Protein AF-A0A8H7CUK3-F1 (afdb_monomer)

Mean predicted aligned error: 10.8 Å

Sequence (276 aa):
MGKAEDYDRDEEYARHSRFWTGSKPFAYWILAIVFAALHHWMNAELDGKAIDAVAIAAVDVPYLHRRIHLSQKEQHWVLGLFAFLWKSCIVRSMACGLMQHAWKSLRTTDLTVRQIDCVISLQHRKPSGFLSFTVFFNCFPTVALSALSIAVPYSAILPAGSLIVDTSVGGVGIYRYNSKWLLGPYAIGLAVTFLTILLGTHALWQHNTSNRSFNFSHIVAATRTVIFDDALRDAKRHHIPHKLMEQCGTLRFGLIDEGKGGFRRGERYKNGIIQR

Nearest PDB structures (foldseek):
  6mrt-assembly1_A  TM=2.946E-01  e=3.565E+00  Escherichia coli K-12
  6mbz-assembly1_A  TM=2.805E-01  e=2.762E+00  Homo sapiens
  6r1j-assembly1_J-2  TM=1.941E-01  e=1.745E+00  Aeromonas hydrophila J-1

Structure (mmCIF, N/CA/C/O backbone):
data_AF-A0A8H7CUK3-F1
#
_entry.id   AF-A0A8H7CUK3-F1
#
loop_
_atom_site.group_PDB
_atom_site.id
_atom_site.type_symbol
_atom_site.label_atom_id
_atom_site.label_alt_id
_atom_site.label_comp_id
_atom_site.label_asym_id
_atom_site.label_entity_id
_atom_site.label_seq_id
_atom_site.pdbx_PDB_ins_code
_atom_site.Cartn_x
_atom_site.Cartn_y
_atom_site.Cartn_z
_atom_site.occupancy
_atom_site.B_iso_or_equiv
_atom_site.auth_seq_id
_atom_site.auth_comp_id
_atom_site.auth_asym_id
_atom_site.auth_atom_id
_atom_site.pdbx_PDB_model_num
ATOM 1 N N . MET A 1 1 ? -42.315 -17.855 13.727 1.00 61.31 1 MET A N 1
ATOM 2 C CA . MET A 1 1 ? -41.650 -18.249 12.467 1.00 61.31 1 MET A CA 1
ATOM 3 C C . MET A 1 1 ? -40.761 -17.142 11.892 1.00 61.31 1 MET A C 1
ATOM 5 O O . MET A 1 1 ? -39.603 -17.437 11.662 1.00 61.31 1 MET A O 1
ATOM 9 N N . GLY A 1 2 ? -41.193 -15.875 11.790 1.00 70.69 2 GLY A N 1
ATOM 10 C CA . GLY A 1 2 ? -40.385 -14.810 11.150 1.00 70.69 2 GLY A CA 1
ATOM 11 C C . GLY A 1 2 ? -39.005 -14.465 11.754 1.00 70.69 2 GLY A C 1
ATOM 12 O O . GLY A 1 2 ? -38.115 -14.068 11.020 1.00 70.69 2 GLY A O 1
ATOM 13 N N . LYS A 1 3 ? -38.764 -14.666 13.062 1.00 68.56 3 LYS A N 1
ATOM 14 C CA . LYS A 1 3 ? -37.455 -14.339 13.680 1.00 68.56 3 LYS A CA 1
ATOM 15 C C . LYS A 1 3 ? -36.303 -15.272 13.281 1.00 68.56 3 LYS A C 1
ATOM 17 O O . LYS A 1 3 ? -35.156 -14.852 13.345 1.00 68.56 3 LYS A O 1
ATOM 22 N N . ALA A 1 4 ? -36.591 -16.528 12.935 1.00 69.25 4 ALA A N 1
ATOM 23 C CA . ALA A 1 4 ? -35.554 -17.475 12.513 1.00 69.25 4 ALA A CA 1
ATOM 24 C C . ALA A 1 4 ? -35.107 -17.191 11.070 1.00 69.25 4 ALA A C 1
ATOM 26 O O . ALA A 1 4 ? -33.925 -17.243 10.764 1.00 69.25 4 ALA A O 1
ATOM 27 N N . GLU A 1 5 ? -36.056 -16.802 10.220 1.00 77.00 5 GLU A N 1
ATOM 28 C CA . GLU A 1 5 ? -35.822 -16.483 8.810 1.00 77.00 5 GLU A CA 1
ATOM 29 C C . GLU A 1 5 ? -35.041 -15.167 8.626 1.00 77.00 5 GLU A C 1
ATOM 31 O O . GLU A 1 5 ? -34.208 -15.055 7.729 1.00 77.00 5 GLU A O 1
ATOM 36 N N . ASP A 1 6 ? -35.246 -14.183 9.511 1.00 75.88 6 ASP A N 1
ATOM 37 C CA . ASP A 1 6 ? -34.420 -12.967 9.543 1.00 75.88 6 ASP A CA 1
ATOM 38 C C . ASP A 1 6 ? -32.973 -13.248 9.972 1.00 75.88 6 ASP A C 1
ATOM 40 O O . ASP A 1 6 ? -32.044 -12.679 9.400 1.00 75.88 6 ASP A O 1
ATOM 44 N N . TYR A 1 7 ? -32.763 -14.166 10.921 1.00 76.19 7 TYR A N 1
ATOM 45 C CA . TYR A 1 7 ? -31.421 -14.509 11.398 1.00 76.19 7 TYR A CA 1
ATOM 46 C C . TYR A 1 7 ? -30.561 -15.173 10.312 1.00 76.19 7 TYR A C 1
ATOM 48 O O . TYR A 1 7 ? -29.404 -14.792 10.121 1.00 76.19 7 TYR A O 1
ATOM 56 N N . ASP A 1 8 ? -31.131 -16.126 9.569 1.00 77.06 8 ASP A N 1
ATOM 57 C CA . ASP A 1 8 ? -30.408 -16.831 8.503 1.00 77.06 8 ASP A CA 1
ATOM 58 C C . ASP A 1 8 ? -30.002 -15.881 7.366 1.00 77.06 8 ASP A C 1
ATOM 60 O O . ASP A 1 8 ? -28.874 -15.953 6.862 1.00 77.06 8 ASP A O 1
ATOM 64 N N . ARG A 1 9 ? -30.874 -14.924 7.012 1.00 77.69 9 ARG A N 1
ATOM 65 C CA . ARG A 1 9 ? -30.550 -13.888 6.019 1.00 77.69 9 ARG A CA 1
ATOM 66 C C . ARG A 1 9 ? -29.379 -13.023 6.473 1.00 77.69 9 ARG A C 1
ATOM 68 O O . ARG A 1 9 ? -28.444 -12.815 5.698 1.00 77.69 9 ARG A O 1
ATOM 75 N N . ASP A 1 10 ? -29.389 -12.552 7.718 1.00 76.69 10 ASP A N 1
ATOM 76 C CA . ASP A 1 10 ? -28.309 -11.717 8.257 1.00 76.69 10 ASP A CA 1
ATOM 77 C C . ASP A 1 10 ? -26.954 -12.445 8.260 1.00 76.69 10 ASP A C 1
ATOM 79 O O . ASP A 1 10 ? -25.913 -11.845 7.947 1.00 76.69 10 ASP A O 1
ATOM 83 N N . GLU A 1 11 ? -26.940 -13.748 8.556 1.00 76.38 11 GLU A N 1
ATOM 84 C CA . GLU A 1 11 ? -25.711 -14.544 8.542 1.00 76.38 11 GLU A CA 1
ATOM 85 C C . GLU A 1 11 ? -25.159 -14.742 7.119 1.00 76.38 11 GLU A C 1
ATOM 87 O O . GLU A 1 11 ? -23.941 -14.636 6.895 1.00 76.38 11 GLU A O 1
ATOM 92 N N . GLU A 1 12 ? -26.037 -14.973 6.142 1.00 76.94 12 GLU A N 1
ATOM 93 C CA . GLU A 1 12 ? -25.668 -15.099 4.731 1.00 76.94 12 GLU A CA 1
ATOM 94 C C . GLU A 1 12 ? -25.116 -13.778 4.176 1.00 76.94 12 GLU A C 1
ATOM 96 O O . GLU A 1 12 ? -24.013 -13.755 3.609 1.00 76.94 12 GLU A O 1
ATOM 101 N N . TYR A 1 13 ? -25.790 -12.652 4.439 1.00 75.75 13 TYR A N 1
ATOM 102 C CA . TYR A 1 13 ? -25.296 -11.317 4.085 1.00 75.75 13 TYR A CA 1
ATOM 103 C C . TYR A 1 13 ? -23.927 -11.032 4.721 1.00 75.75 13 TYR A C 1
ATOM 105 O O . TYR A 1 13 ? -23.008 -10.537 4.050 1.00 75.75 13 TYR A O 1
ATOM 113 N N . ALA A 1 14 ? -23.734 -11.391 5.994 1.00 71.88 14 ALA A N 1
ATOM 114 C CA . ALA A 1 14 ? -22.453 -11.230 6.678 1.00 71.88 14 ALA A CA 1
ATOM 115 C C . ALA A 1 14 ? -21.348 -12.110 6.067 1.00 71.88 14 ALA A C 1
ATOM 117 O O . ALA A 1 14 ? -20.191 -11.679 5.954 1.00 71.88 14 ALA A O 1
ATOM 118 N N . ARG A 1 15 ? -21.670 -13.340 5.651 1.00 75.50 15 ARG A N 1
ATOM 119 C CA . ARG A 1 15 ? -20.740 -14.260 4.976 1.00 75.50 15 ARG A CA 1
ATOM 120 C C . ARG A 1 15 ? -20.333 -13.737 3.599 1.00 75.50 15 ARG A C 1
ATOM 122 O O . ARG A 1 15 ? -19.136 -13.662 3.314 1.00 75.50 15 ARG A O 1
ATOM 129 N N . HIS A 1 16 ? -21.291 -13.285 2.798 1.00 73.06 16 HIS A N 1
ATOM 130 C CA . HIS A 1 16 ? -21.023 -12.738 1.470 1.00 73.06 16 HIS A CA 1
ATOM 131 C C . HIS A 1 16 ? -20.190 -11.448 1.560 1.00 73.06 16 HIS A C 1
ATOM 133 O O . HIS A 1 16 ? -19.165 -11.291 0.892 1.00 73.06 16 HIS A O 1
ATOM 139 N N . SER A 1 17 ? -20.539 -10.563 2.497 1.00 73.56 17 SER A N 1
ATOM 140 C CA . SER A 1 17 ? -19.767 -9.355 2.797 1.00 73.56 17 SER A CA 1
ATOM 141 C C . SER A 1 17 ? -18.322 -9.664 3.226 1.00 73.56 17 SER A C 1
ATOM 143 O O . SER A 1 17 ? -17.393 -8.952 2.833 1.00 73.56 17 SER A O 1
ATOM 145 N N . ARG A 1 18 ? -18.088 -10.719 4.023 1.00 68.19 18 ARG A N 1
ATOM 146 C CA . ARG A 1 18 ? -16.732 -11.173 4.407 1.00 68.19 18 ARG A CA 1
ATOM 147 C C . ARG A 1 18 ? -15.895 -11.578 3.209 1.00 68.19 18 ARG A C 1
ATOM 149 O O . ARG A 1 18 ? -14.777 -11.083 3.072 1.00 68.19 18 ARG A O 1
ATOM 156 N N . PHE A 1 19 ? -16.441 -12.416 2.337 1.00 72.69 19 PHE A N 1
ATOM 157 C CA . PHE A 1 19 ? -15.724 -12.864 1.150 1.00 72.69 19 PHE A CA 1
ATOM 158 C C . PHE A 1 19 ? -15.276 -11.675 0.288 1.00 72.69 19 PHE A C 1
ATOM 160 O O . PHE A 1 19 ? -14.089 -11.517 0.002 1.00 72.69 19 PHE A O 1
ATOM 167 N N . TRP A 1 20 ? -16.201 -10.759 -0.005 1.00 69.00 20 TRP A N 1
ATOM 168 C CA . TRP A 1 20 ? -15.947 -9.585 -0.845 1.00 69.00 20 TRP A CA 1
ATOM 169 C C . TRP A 1 20 ? -14.973 -8.560 -0.265 1.00 69.00 20 TRP A C 1
ATOM 171 O O . TRP A 1 20 ? -14.493 -7.687 -0.982 1.00 69.00 20 TRP A O 1
ATOM 181 N N . THR A 1 21 ? -14.691 -8.596 1.029 1.00 72.06 21 THR A N 1
ATOM 182 C CA . THR A 1 21 ? -13.792 -7.618 1.664 1.00 72.06 21 THR A CA 1
ATOM 183 C C . THR A 1 21 ? -12.446 -8.185 2.039 1.00 72.06 21 THR A C 1
ATOM 185 O O . THR A 1 21 ? -11.477 -7.426 2.045 1.00 72.06 21 THR A O 1
ATOM 188 N N . GLY A 1 22 ? -12.369 -9.496 2.265 1.00 76.81 22 GLY A N 1
ATOM 189 C CA . GLY A 1 22 ? -11.108 -10.219 2.245 1.00 76.81 22 GLY A CA 1
ATOM 190 C C . GLY A 1 22 ? -10.494 -10.223 0.846 1.00 76.81 22 GLY A C 1
ATOM 191 O O . GLY A 1 22 ? -9.290 -10.047 0.726 1.00 76.81 22 GLY A O 1
ATOM 192 N N . SER A 1 23 ? -11.299 -10.330 -0.219 1.00 86.00 23 SER A N 1
ATOM 193 C CA . SER A 1 23 ? -10.792 -10.462 -1.596 1.00 86.00 23 SER A CA 1
ATOM 194 C C . SER A 1 23 ? -10.318 -9.152 -2.244 1.00 86.00 23 SER A C 1
ATOM 196 O O . SER A 1 23 ? -9.376 -9.168 -3.035 1.00 86.00 23 SER A O 1
ATOM 198 N N . LYS A 1 24 ? -10.906 -7.998 -1.892 1.00 89.06 24 LYS A N 1
ATOM 199 C CA . LYS A 1 24 ? -10.511 -6.668 -2.414 1.00 89.06 24 LYS A CA 1
ATOM 200 C C . LYS A 1 24 ? -9.003 -6.384 -2.369 1.00 89.06 24 LYS A C 1
ATOM 202 O O . LYS A 1 24 ? -8.458 -6.007 -3.407 1.00 89.06 24 LYS A O 1
ATOM 207 N N . PRO A 1 25 ? -8.304 -6.527 -1.224 1.00 91.88 25 PRO A N 1
ATOM 208 C CA . PRO A 1 25 ? -6.864 -6.288 -1.185 1.00 91.88 25 PRO A CA 1
ATOM 209 C C . PRO A 1 25 ? -6.086 -7.199 -2.145 1.00 91.88 25 PRO A C 1
ATOM 211 O O . PRO A 1 25 ? -5.157 -6.720 -2.797 1.00 91.88 25 PRO A O 1
ATOM 214 N N . PHE A 1 26 ? -6.491 -8.466 -2.295 1.00 93.81 26 PHE A N 1
ATOM 215 C CA . PHE A 1 26 ? -5.869 -9.385 -3.252 1.00 93.81 26 PHE A CA 1
ATOM 216 C C . PHE A 1 26 ? -6.104 -8.960 -4.699 1.00 93.81 26 PHE A C 1
ATOM 218 O O . PHE A 1 26 ? -5.163 -8.989 -5.483 1.00 93.81 26 PHE A O 1
ATOM 225 N N . ALA A 1 27 ? -7.306 -8.497 -5.051 1.00 93.94 27 ALA A N 1
ATOM 226 C CA . ALA A 1 27 ? -7.590 -8.009 -6.401 1.00 93.94 27 ALA A CA 1
ATOM 227 C C . ALA A 1 27 ? -6.665 -6.842 -6.790 1.00 93.94 27 ALA A C 1
ATOM 229 O O . ALA A 1 27 ? -6.059 -6.862 -7.860 1.00 93.94 27 ALA A O 1
ATOM 230 N N . TYR A 1 28 ? -6.482 -5.862 -5.896 1.00 95.25 28 TYR A N 1
ATOM 231 C CA . TYR A 1 28 ? -5.531 -4.768 -6.127 1.00 95.25 28 TYR A CA 1
ATOM 232 C C . TYR A 1 28 ? -4.081 -5.258 -6.207 1.00 95.25 28 TYR A C 1
ATOM 234 O O . TYR A 1 28 ? -3.306 -4.753 -7.011 1.00 95.25 28 TYR A O 1
ATOM 242 N N . TRP A 1 29 ? -3.701 -6.240 -5.392 1.00 96.12 29 TRP A N 1
ATOM 243 C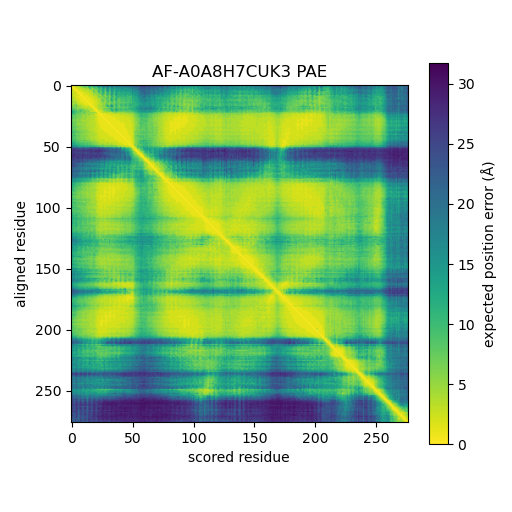 CA . TRP A 1 29 ? -2.350 -6.799 -5.415 1.00 96.12 29 TRP A CA 1
ATOM 244 C C . TRP A 1 29 ? -2.052 -7.563 -6.713 1.00 96.12 29 TRP A C 1
ATOM 246 O O . TRP A 1 29 ? -1.003 -7.350 -7.314 1.00 96.12 29 TRP A O 1
ATOM 256 N N . ILE A 1 30 ? -3.000 -8.367 -7.204 1.00 97.19 30 ILE A N 1
ATOM 257 C CA . ILE A 1 30 ? -2.910 -9.035 -8.512 1.00 97.19 30 ILE A CA 1
ATOM 258 C C . ILE A 1 30 ? -2.802 -7.993 -9.626 1.00 97.19 30 ILE A C 1
ATOM 260 O O . ILE A 1 30 ? -1.934 -8.096 -10.490 1.00 97.19 30 ILE A O 1
ATOM 264 N N . LEU A 1 31 ? -3.633 -6.950 -9.579 1.00 96.69 31 LEU A N 1
ATOM 265 C CA . LEU A 1 31 ? -3.587 -5.871 -10.561 1.00 96.69 31 LEU A CA 1
ATOM 266 C C . LEU A 1 31 ? -2.232 -5.140 -10.551 1.00 96.69 31 LEU A C 1
ATOM 268 O O . LEU A 1 31 ? -1.720 -4.775 -11.607 1.00 96.69 31 LEU A O 1
ATOM 272 N N . ALA A 1 32 ? -1.604 -4.990 -9.380 1.00 95.69 32 ALA A N 1
ATOM 273 C CA . ALA A 1 32 ? -0.242 -4.478 -9.293 1.00 95.69 32 ALA A CA 1
ATOM 274 C C . ALA A 1 32 ? 0.752 -5.398 -10.020 1.00 95.69 32 ALA A C 1
ATOM 276 O O . ALA A 1 32 ? 1.559 -4.903 -10.797 1.00 95.69 32 ALA A O 1
ATOM 277 N N . ILE A 1 33 ? 0.683 -6.722 -9.852 1.00 96.62 33 ILE A N 1
ATOM 278 C CA . ILE A 1 33 ? 1.559 -7.658 -10.585 1.00 96.62 33 ILE A CA 1
ATOM 279 C C . ILE A 1 33 ? 1.402 -7.483 -12.100 1.00 96.62 33 ILE A C 1
ATOM 281 O O . ILE A 1 33 ? 2.405 -7.403 -12.809 1.00 96.62 33 ILE A O 1
ATOM 285 N N . VAL A 1 34 ? 0.165 -7.348 -12.584 1.00 97.00 34 VAL A N 1
ATOM 286 C CA . VAL A 1 34 ? -0.115 -7.105 -14.008 1.00 97.00 34 VAL A CA 1
ATOM 287 C C . VAL A 1 34 ? 0.547 -5.809 -14.482 1.00 97.00 34 VAL A C 1
ATOM 289 O O . VAL A 1 34 ? 1.271 -5.826 -15.474 1.00 97.00 34 VAL A O 1
ATOM 292 N N . PHE A 1 35 ? 0.380 -4.696 -13.763 1.00 94.94 35 PHE A N 1
ATOM 293 C CA . PHE A 1 35 ? 1.016 -3.429 -14.146 1.00 94.94 35 PHE A CA 1
ATOM 294 C C . PHE A 1 35 ? 2.546 -3.462 -14.056 1.00 94.94 35 PHE A C 1
ATOM 296 O O . PHE A 1 35 ? 3.213 -2.854 -14.891 1.00 94.94 35 PHE A O 1
ATOM 303 N N . ALA A 1 36 ? 3.113 -4.195 -13.095 1.00 93.94 36 ALA A N 1
ATOM 304 C CA . ALA A 1 36 ? 4.555 -4.413 -13.014 1.00 93.94 36 ALA A CA 1
ATOM 305 C C . ALA A 1 36 ? 5.083 -5.191 -14.228 1.00 93.94 36 ALA A C 1
ATOM 307 O O . ALA A 1 36 ? 6.100 -4.806 -14.804 1.00 93.94 36 ALA A O 1
ATOM 308 N N . ALA A 1 37 ? 4.381 -6.254 -14.632 1.00 95.31 37 ALA A N 1
ATOM 309 C CA . ALA A 1 37 ? 4.731 -7.059 -15.798 1.00 95.31 37 ALA A CA 1
ATOM 310 C C . ALA A 1 37 ? 4.606 -6.260 -17.103 1.00 95.31 37 ALA A C 1
ATOM 312 O O . ALA A 1 37 ? 5.506 -6.318 -17.935 1.00 95.31 37 ALA A O 1
ATOM 313 N N . LEU A 1 38 ? 3.544 -5.461 -17.253 1.00 94.25 38 LEU A N 1
ATOM 314 C CA . LEU A 1 38 ? 3.367 -4.573 -18.406 1.00 94.25 38 LEU A CA 1
ATOM 315 C C . LEU A 1 38 ? 4.481 -3.524 -18.494 1.00 94.25 38 LEU A C 1
ATOM 317 O O . LEU A 1 38 ? 5.031 -3.312 -19.570 1.00 94.25 38 LEU A O 1
ATOM 321 N N . HIS A 1 39 ? 4.861 -2.914 -17.368 1.00 91.81 39 HIS A N 1
ATOM 322 C CA . HIS A 1 39 ? 5.979 -1.970 -17.338 1.00 91.81 39 HIS A CA 1
ATOM 323 C C . HIS A 1 39 ? 7.308 -2.654 -17.695 1.00 91.81 39 HIS A C 1
ATOM 325 O O . HIS A 1 39 ? 8.083 -2.119 -18.482 1.00 91.81 39 HIS A O 1
ATOM 331 N N . HIS A 1 40 ? 7.557 -3.858 -17.171 1.00 93.69 40 HIS A N 1
ATOM 332 C CA . HIS A 1 40 ? 8.740 -4.649 -17.515 1.00 93.69 40 HIS A CA 1
ATOM 333 C C . HIS A 1 40 ? 8.802 -4.980 -19.010 1.00 93.69 40 HIS A C 1
ATOM 335 O O . HIS A 1 40 ? 9.825 -4.732 -19.644 1.00 93.69 40 HIS A O 1
ATOM 341 N N . TRP A 1 41 ? 7.705 -5.497 -19.566 1.00 94.62 41 TRP A N 1
ATOM 342 C CA . TRP A 1 41 ? 7.597 -5.840 -20.981 1.00 94.62 41 TRP A CA 1
ATOM 343 C C . TRP A 1 41 ? 7.842 -4.623 -21.875 1.00 94.62 41 TRP A C 1
ATOM 345 O O . TRP A 1 41 ? 8.635 -4.698 -22.806 1.00 94.62 41 TRP A O 1
ATOM 355 N N . MET A 1 42 ? 7.245 -3.477 -21.545 1.00 91.25 42 MET A N 1
ATOM 356 C CA . MET A 1 42 ? 7.425 -2.254 -22.323 1.00 91.25 42 MET A CA 1
ATOM 357 C C . MET A 1 42 ? 8.868 -1.731 -22.278 1.00 91.25 42 MET A C 1
ATOM 359 O O . MET A 1 42 ? 9.381 -1.280 -23.299 1.00 91.25 42 MET A O 1
ATOM 363 N N . ASN A 1 43 ? 9.556 -1.828 -21.134 1.00 91.44 43 ASN A N 1
ATOM 364 C CA . ASN A 1 43 ? 10.967 -1.435 -21.052 1.00 91.44 43 ASN A CA 1
ATOM 365 C C . ASN A 1 43 ? 11.867 -2.391 -21.837 1.00 91.44 43 ASN A C 1
ATOM 367 O O . ASN A 1 43 ? 12.809 -1.942 -22.482 1.00 91.44 43 ASN A O 1
ATOM 371 N N . ALA A 1 44 ? 11.565 -3.690 -21.803 1.00 93.38 44 ALA A N 1
ATOM 372 C CA . ALA A 1 44 ? 12.276 -4.691 -22.589 1.00 93.38 44 ALA A CA 1
ATOM 373 C C . ALA A 1 44 ? 12.072 -4.480 -24.097 1.00 93.38 44 ALA A C 1
ATOM 375 O O . ALA A 1 44 ? 13.021 -4.602 -24.860 1.00 93.38 44 ALA A O 1
ATOM 376 N N . GLU A 1 45 ? 10.865 -4.094 -24.520 1.00 92.25 45 GLU A N 1
ATOM 377 C CA . GLU A 1 45 ? 10.586 -3.722 -25.908 1.00 92.25 45 GLU A CA 1
ATOM 378 C C . GLU A 1 45 ? 11.377 -2.495 -26.359 1.00 92.25 45 GLU A C 1
ATOM 380 O O . GLU A 1 45 ? 11.696 -2.385 -27.537 1.00 92.25 45 GLU A O 1
ATOM 385 N N . LEU A 1 46 ? 11.677 -1.549 -25.471 1.00 89.69 46 LEU A N 1
ATOM 386 C CA . LEU A 1 46 ? 12.473 -0.372 -25.819 1.00 89.69 46 LEU A CA 1
ATOM 387 C C . LEU A 1 46 ? 13.978 -0.652 -25.799 1.00 89.69 46 LEU A C 1
ATOM 389 O O . LEU A 1 46 ? 14.722 0.084 -26.438 1.00 89.69 46 LEU A O 1
ATOM 393 N N . ASP A 1 47 ? 14.433 -1.698 -25.110 1.00 92.69 47 ASP A N 1
ATOM 394 C CA . ASP A 1 47 ? 15.856 -1.990 -24.948 1.00 92.69 47 ASP A CA 1
ATOM 395 C C . ASP A 1 47 ? 16.567 -2.188 -26.292 1.00 92.69 47 ASP A C 1
ATOM 397 O O . ASP A 1 47 ? 16.122 -2.933 -27.166 1.00 92.69 47 ASP A O 1
ATOM 401 N N . GLY A 1 48 ? 17.680 -1.481 -26.479 1.00 88.94 48 GLY A N 1
ATOM 402 C CA . GLY A 1 48 ? 18.467 -1.523 -27.708 1.00 88.94 48 GLY A CA 1
ATOM 403 C C . GLY A 1 48 ? 17.844 -0.808 -28.913 1.00 88.94 48 GLY A C 1
ATOM 404 O O . GLY A 1 48 ? 18.529 -0.665 -29.928 1.00 88.94 48 GLY A O 1
ATOM 405 N N . LYS A 1 49 ? 16.598 -0.314 -28.834 1.00 88.12 49 LYS A N 1
ATOM 406 C CA . LYS A 1 49 ? 16.013 0.502 -29.909 1.00 88.12 49 LYS A CA 1
ATOM 407 C C . LYS A 1 49 ? 16.683 1.879 -29.925 1.00 88.12 49 LYS A C 1
ATOM 409 O O . LYS A 1 49 ? 16.886 2.514 -28.888 1.00 88.12 49 LYS A O 1
ATOM 414 N N . ALA A 1 50 ? 17.052 2.333 -31.120 1.00 84.38 50 ALA A N 1
ATOM 415 C CA . ALA A 1 50 ? 17.550 3.687 -31.319 1.00 84.38 50 ALA A CA 1
ATOM 416 C C . ALA A 1 50 ? 16.409 4.691 -31.112 1.00 84.38 50 ALA A C 1
ATOM 418 O O . ALA A 1 50 ? 15.278 4.446 -31.531 1.00 84.38 50 ALA A O 1
ATOM 419 N N . ILE A 1 51 ? 16.714 5.833 -30.502 1.00 81.25 51 ILE A N 1
ATOM 420 C CA . ILE A 1 51 ? 15.810 6.986 -30.495 1.00 81.25 51 ILE A CA 1
ATOM 421 C C . ILE A 1 51 ? 15.777 7.500 -31.933 1.00 81.25 51 ILE A C 1
ATOM 423 O O . ILE A 1 51 ? 16.807 7.985 -32.397 1.00 81.25 51 ILE A O 1
ATOM 427 N N . ASP A 1 52 ? 14.650 7.305 -32.632 1.00 68.75 52 ASP A N 1
ATOM 428 C CA . ASP A 1 52 ? 14.461 7.499 -34.079 1.00 68.75 52 ASP A CA 1
ATOM 429 C C . ASP A 1 52 ? 15.572 8.314 -34.763 1.00 68.75 52 ASP A C 1
ATOM 431 O O . ASP A 1 52 ? 15.618 9.549 -34.730 1.00 68.75 52 ASP A O 1
ATOM 435 N N . ALA A 1 53 ? 16.468 7.583 -35.431 1.00 48.38 53 ALA A N 1
ATOM 436 C CA . ALA A 1 53 ? 17.627 8.112 -36.147 1.00 48.38 53 ALA A CA 1
ATOM 437 C C . ALA A 1 53 ? 17.254 9.115 -37.262 1.00 48.38 53 ALA A C 1
ATOM 439 O O . ALA A 1 53 ? 18.102 9.893 -37.706 1.00 48.38 53 ALA A O 1
ATOM 440 N N . VAL A 1 54 ? 15.980 9.145 -37.679 1.00 48.00 54 VAL A N 1
ATOM 441 C CA . VAL A 1 54 ? 15.445 9.988 -38.763 1.00 48.00 54 VAL A CA 1
ATOM 442 C C . VAL A 1 54 ? 15.563 11.492 -38.459 1.00 48.00 54 VAL A C 1
ATOM 444 O O . VAL A 1 54 ? 15.625 12.293 -39.387 1.00 48.00 54 VAL A O 1
ATOM 447 N N . ALA A 1 55 ? 15.673 11.905 -37.191 1.00 47.06 55 ALA A N 1
ATOM 448 C CA . ALA A 1 55 ? 15.836 13.320 -36.830 1.00 47.06 55 ALA A CA 1
ATOM 449 C C . ALA A 1 55 ? 17.288 13.748 -36.531 1.00 47.06 55 ALA A C 1
ATOM 451 O O . ALA A 1 55 ? 17.548 14.948 -36.432 1.00 47.06 55 ALA A O 1
ATOM 452 N N . ILE A 1 56 ? 18.222 12.802 -36.368 1.00 50.00 56 ILE A N 1
ATOM 453 C CA . ILE A 1 56 ? 19.578 13.077 -35.853 1.00 50.00 56 ILE A CA 1
ATOM 454 C C . ILE A 1 56 ? 20.593 13.265 -36.987 1.00 50.00 56 ILE A C 1
ATOM 456 O O . ILE A 1 56 ? 21.485 14.099 -36.878 1.00 50.00 56 ILE A O 1
ATOM 460 N N . ALA A 1 57 ? 20.429 12.558 -38.108 1.00 50.06 57 ALA A N 1
ATOM 461 C CA . ALA A 1 57 ? 21.367 12.640 -39.231 1.00 50.06 57 ALA A CA 1
ATOM 462 C C . ALA A 1 57 ? 21.246 13.930 -40.075 1.00 50.06 57 ALA A C 1
ATOM 464 O O . ALA A 1 57 ? 22.100 14.177 -40.920 1.00 50.06 57 ALA A O 1
ATOM 465 N N . ALA A 1 58 ? 20.204 14.746 -39.869 1.00 51.19 58 ALA A N 1
ATOM 466 C CA . ALA A 1 58 ? 19.865 15.859 -40.764 1.00 51.19 58 ALA A CA 1
ATOM 467 C C . ALA A 1 58 ? 19.789 17.247 -40.097 1.00 51.19 58 ALA A C 1
ATOM 469 O O . ALA A 1 58 ? 19.481 18.218 -40.786 1.00 51.19 58 ALA A O 1
ATOM 470 N N . VAL A 1 59 ? 20.015 17.377 -38.781 1.00 52.88 59 VAL A N 1
ATOM 471 C CA . VAL A 1 59 ? 19.712 18.626 -38.057 1.00 52.88 59 VAL A CA 1
ATOM 472 C C . VAL A 1 59 ? 20.857 19.067 -37.150 1.00 52.88 59 VAL A C 1
ATOM 474 O O . VAL A 1 59 ? 21.340 18.317 -36.309 1.00 52.88 59 VAL A O 1
ATOM 477 N N . ASP A 1 60 ? 21.234 20.331 -37.327 1.00 56.41 60 ASP A N 1
ATOM 478 C CA . ASP A 1 60 ? 22.258 21.075 -36.600 1.00 56.41 60 ASP A CA 1
ATOM 479 C C . ASP A 1 60 ? 22.191 20.879 -35.067 1.00 56.41 60 ASP A C 1
ATOM 481 O O . ASP A 1 60 ? 21.119 20.888 -34.444 1.00 56.41 60 ASP A O 1
ATOM 485 N N . VAL A 1 61 ? 23.369 20.739 -34.453 1.00 60.75 61 VAL A N 1
ATOM 486 C CA . VAL A 1 61 ? 23.628 20.317 -33.058 1.00 60.75 61 VAL A CA 1
ATOM 487 C C . VAL A 1 61 ? 22.809 21.053 -31.963 1.00 60.75 61 VAL A C 1
ATOM 489 O O . VAL A 1 61 ? 22.461 20.413 -30.965 1.00 60.75 61 VAL A O 1
ATOM 492 N N . PRO A 1 62 ? 22.404 22.339 -32.099 1.00 59.09 62 PRO A N 1
ATOM 493 C CA . PRO A 1 62 ? 21.605 23.034 -31.078 1.00 59.09 62 PRO A CA 1
ATOM 494 C C . PRO A 1 62 ? 20.154 22.537 -30.932 1.00 59.09 62 PRO A C 1
ATOM 496 O O . PRO A 1 62 ? 19.549 22.690 -29.868 1.00 59.09 62 PRO A O 1
ATOM 499 N N . TYR A 1 63 ? 19.570 21.940 -31.976 1.00 55.47 63 TYR A N 1
ATOM 500 C CA . TYR A 1 63 ? 18.156 21.525 -31.979 1.00 55.47 63 TYR A CA 1
ATOM 501 C C . TYR A 1 63 ? 17.954 20.056 -31.599 1.00 55.47 63 TYR A C 1
ATOM 503 O O . TYR A 1 63 ? 16.851 19.662 -31.200 1.00 55.47 63 TYR A O 1
ATOM 511 N N . LEU A 1 64 ? 19.026 19.267 -31.663 1.00 58.72 64 LEU A N 1
ATOM 512 C CA . LEU A 1 64 ? 19.035 17.851 -31.325 1.00 58.72 64 LEU A CA 1
ATOM 513 C C . LEU A 1 64 ? 18.644 17.614 -29.858 1.00 58.72 64 LEU A C 1
ATOM 515 O O . LEU A 1 64 ? 17.780 16.789 -29.566 1.00 58.72 64 LEU A O 1
ATOM 519 N N . HIS A 1 65 ? 19.193 18.415 -28.939 1.00 61.94 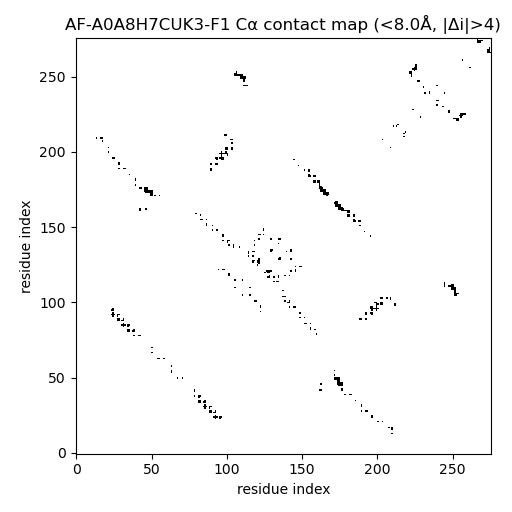65 HIS A N 1
ATOM 520 C CA . HIS A 1 65 ? 18.895 18.302 -27.510 1.00 61.94 65 HIS A CA 1
ATOM 521 C C . HIS A 1 65 ? 17.397 18.500 -27.223 1.00 61.94 65 HIS A C 1
ATOM 523 O O . HIS A 1 65 ? 16.787 17.713 -26.503 1.00 61.94 65 HIS A O 1
ATOM 529 N N . ARG A 1 66 ? 16.757 19.502 -27.847 1.00 64.19 66 ARG A N 1
ATOM 530 C CA . ARG A 1 66 ? 15.329 19.805 -27.634 1.00 64.19 66 ARG A CA 1
ATOM 531 C C . ARG A 1 66 ? 14.401 18.699 -28.154 1.00 64.19 66 ARG A C 1
ATOM 533 O O . ARG A 1 66 ? 13.386 18.434 -27.513 1.00 64.19 66 ARG A O 1
ATOM 540 N N . ARG A 1 67 ? 14.714 18.057 -29.287 1.00 58.59 67 ARG A N 1
ATOM 541 C CA . ARG A 1 67 ? 13.886 16.957 -29.824 1.00 58.59 67 ARG A CA 1
ATOM 542 C C . ARG A 1 67 ? 14.051 15.654 -29.049 1.00 58.59 67 ARG A C 1
ATOM 544 O O . ARG A 1 67 ? 13.042 14.996 -28.810 1.00 58.59 67 ARG A O 1
ATOM 551 N N . ILE A 1 68 ? 15.267 15.327 -28.601 1.00 61.84 68 ILE A N 1
ATOM 552 C CA . ILE A 1 68 ? 15.496 14.179 -27.708 1.00 61.84 68 ILE A CA 1
ATOM 553 C C . ILE A 1 68 ? 14.656 14.349 -26.435 1.00 61.84 68 ILE A C 1
ATOM 555 O O . ILE A 1 68 ? 13.927 13.433 -26.072 1.00 61.84 68 ILE A O 1
ATOM 559 N N . HIS A 1 69 ? 14.632 15.549 -25.841 1.00 61.94 69 HIS A N 1
ATOM 560 C CA . HIS A 1 69 ? 13.772 15.847 -24.685 1.00 61.94 69 HIS A CA 1
ATOM 561 C C . HIS A 1 69 ? 12.271 15.678 -24.961 1.00 61.94 69 HIS A C 1
ATOM 563 O O . HIS A 1 69 ? 11.539 15.243 -24.076 1.00 61.94 69 HIS A O 1
ATOM 569 N N . LEU A 1 70 ? 11.789 16.019 -26.161 1.00 61.06 70 LEU A N 1
ATOM 570 C CA . LEU A 1 70 ? 10.370 15.902 -26.526 1.00 61.06 70 LEU A CA 1
ATOM 571 C C . LEU A 1 70 ? 9.950 14.444 -26.766 1.00 61.06 70 LEU A C 1
ATOM 573 O O . LEU A 1 70 ? 8.957 14.011 -26.187 1.00 61.06 70 LEU A O 1
ATOM 577 N N . SER A 1 71 ? 10.736 13.675 -27.529 1.00 60.72 71 SER A N 1
ATOM 578 C CA . SER A 1 71 ? 10.510 12.232 -27.733 1.00 60.72 71 SER A CA 1
ATOM 579 C C . SER A 1 71 ? 10.591 11.468 -26.412 1.00 60.72 71 SER A C 1
ATOM 581 O O . SER A 1 71 ? 9.764 10.607 -26.113 1.00 60.72 71 SER A O 1
ATOM 583 N N . GLN A 1 72 ? 11.560 11.837 -25.571 1.00 64.12 72 GLN A N 1
ATOM 584 C CA . GLN A 1 72 ? 11.704 11.288 -24.235 1.00 64.12 72 GLN A CA 1
ATOM 585 C C . GLN A 1 72 ? 10.480 11.623 -23.373 1.00 64.12 72 GLN A C 1
ATOM 587 O O . GLN A 1 72 ? 9.918 10.737 -22.741 1.00 64.12 72 GLN A O 1
ATOM 592 N N . LYS A 1 73 ? 9.984 12.864 -23.396 1.00 66.75 73 LYS A N 1
ATOM 593 C CA . LYS A 1 73 ? 8.776 13.262 -22.657 1.00 66.75 73 LYS A CA 1
ATOM 594 C C . LYS A 1 73 ? 7.525 12.487 -23.100 1.00 66.75 73 LYS A C 1
ATOM 596 O O . LYS A 1 73 ? 6.712 12.128 -22.247 1.00 66.75 73 LYS A O 1
ATOM 601 N N . GLU A 1 74 ? 7.382 12.208 -24.396 1.00 65.75 74 GLU A N 1
ATOM 602 C CA . GLU A 1 74 ? 6.256 11.438 -24.941 1.00 65.75 74 GLU A CA 1
ATOM 603 C C . GLU A 1 74 ? 6.311 9.943 -24.591 1.00 65.75 74 GLU A C 1
ATOM 605 O O . GLU A 1 74 ? 5.284 9.348 -24.293 1.00 65.75 74 GLU A O 1
ATOM 610 N N . GLN A 1 75 ? 7.479 9.312 -24.527 1.00 66.50 75 GLN A N 1
ATOM 611 C CA . GLN A 1 75 ? 7.547 7.926 -24.038 1.00 66.50 75 GLN A CA 1
ATOM 612 C C . GLN A 1 75 ? 7.500 7.842 -22.505 1.00 66.50 75 GLN A C 1
ATOM 614 O O . GLN A 1 75 ? 6.910 6.914 -21.944 1.00 66.50 75 GLN A O 1
ATOM 619 N N . HIS A 1 76 ? 8.043 8.840 -21.803 1.00 70.31 76 HIS A N 1
ATOM 620 C CA . HIS A 1 76 ? 8.088 8.868 -20.341 1.00 70.31 76 HIS A CA 1
ATOM 621 C C . HIS A 1 76 ? 6.701 8.951 -19.687 1.00 70.31 76 HIS A C 1
ATOM 623 O O . HIS A 1 76 ? 6.557 8.478 -18.558 1.00 70.31 76 HIS A O 1
ATOM 629 N N . TRP A 1 77 ? 5.672 9.507 -20.342 1.00 73.25 77 TRP A N 1
ATOM 630 C CA . TRP A 1 77 ? 4.338 9.557 -19.724 1.00 73.25 77 TRP A CA 1
ATOM 631 C C . TRP A 1 77 ? 3.652 8.185 -19.699 1.00 73.25 77 TRP A C 1
ATOM 633 O O . TRP A 1 77 ? 3.046 7.847 -18.683 1.00 73.25 77 TRP A O 1
ATOM 643 N N . VAL A 1 78 ? 3.788 7.371 -20.756 1.00 78.12 78 VAL A N 1
ATOM 644 C CA . VAL A 1 78 ? 3.218 6.008 -20.796 1.00 78.12 78 VAL A CA 1
ATOM 645 C C . VAL A 1 78 ? 3.947 5.104 -19.801 1.00 78.12 78 VAL A C 1
ATOM 647 O O . VAL A 1 78 ? 3.315 4.399 -19.013 1.00 78.12 78 VAL A O 1
ATOM 650 N N . LEU A 1 79 ? 5.281 5.181 -19.772 1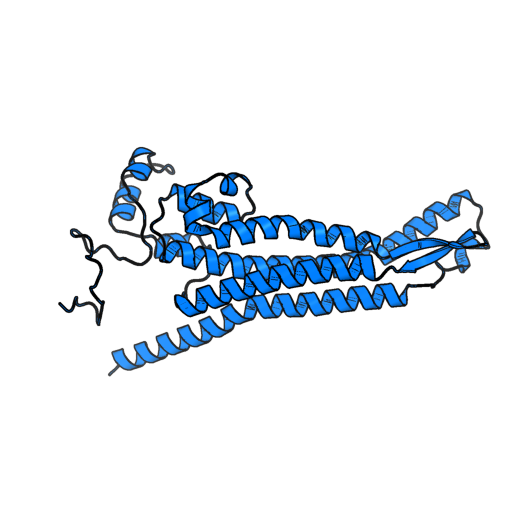.00 77.25 79 LEU A N 1
ATOM 651 C CA . LEU A 1 79 ? 6.127 4.493 -18.787 1.00 77.25 79 LEU A CA 1
ATOM 652 C C . LEU A 1 79 ? 5.756 4.898 -17.351 1.00 77.25 79 LEU A C 1
ATOM 654 O O . LEU A 1 79 ? 5.521 4.053 -16.481 1.00 77.25 79 LEU A O 1
ATOM 658 N N . GLY A 1 80 ? 5.617 6.204 -17.116 1.00 82.62 80 GLY A N 1
ATOM 659 C CA . GLY A 1 80 ? 5.214 6.763 -15.830 1.00 82.62 80 GLY A CA 1
ATOM 660 C C . GLY A 1 80 ? 3.809 6.341 -15.395 1.00 82.62 80 GLY A C 1
ATOM 661 O O . GLY A 1 80 ? 3.581 6.130 -14.200 1.00 82.62 80 GLY A O 1
ATOM 662 N N . LEU A 1 81 ? 2.879 6.156 -16.339 1.00 88.00 81 LEU A N 1
ATOM 663 C CA . LEU A 1 81 ? 1.511 5.722 -16.056 1.00 88.00 81 LEU A CA 1
ATOM 664 C C . LEU A 1 81 ? 1.481 4.332 -15.415 1.00 88.00 81 LEU A C 1
ATOM 666 O O . LEU A 1 81 ? 0.843 4.163 -14.376 1.00 88.00 81 LEU A O 1
ATOM 670 N N . PHE A 1 82 ? 2.188 3.344 -15.970 1.00 89.50 82 PHE A N 1
ATOM 671 C CA . PHE A 1 82 ? 2.194 1.992 -15.396 1.00 89.50 82 PHE A CA 1
ATOM 672 C C . PHE A 1 82 ? 2.843 1.952 -14.012 1.00 89.50 82 PHE A C 1
ATOM 674 O O . PHE A 1 82 ? 2.306 1.317 -13.101 1.00 89.50 82 PHE A O 1
ATOM 681 N N . ALA A 1 83 ? 3.936 2.692 -13.810 1.00 87.56 83 ALA A N 1
ATOM 682 C CA . ALA A 1 83 ? 4.551 2.828 -12.492 1.00 87.56 83 ALA A CA 1
ATOM 683 C C . ALA A 1 83 ? 3.597 3.484 -11.472 1.00 87.56 83 ALA A C 1
ATOM 685 O O . ALA A 1 83 ? 3.508 3.048 -10.318 1.00 87.56 83 ALA A O 1
ATOM 686 N N . PHE A 1 84 ? 2.840 4.500 -11.895 1.00 88.75 84 PHE A N 1
ATOM 687 C CA . PHE A 1 84 ? 1.823 5.152 -11.071 1.00 88.75 84 PHE A CA 1
ATOM 688 C C . PHE A 1 84 ? 0.647 4.222 -10.738 1.00 88.75 84 PHE A C 1
ATOM 690 O O . PHE A 1 84 ? 0.209 4.167 -9.582 1.00 88.75 84 PHE A O 1
ATOM 697 N N . LEU A 1 85 ? 0.146 3.470 -11.720 1.00 92.44 85 LEU A N 1
ATOM 698 C CA . LEU A 1 85 ? -0.947 2.513 -11.539 1.00 92.44 85 LEU A CA 1
ATOM 699 C C . LEU A 1 85 ? -0.540 1.373 -10.603 1.00 92.44 85 LEU A C 1
ATOM 701 O O . LEU A 1 85 ? -1.267 1.077 -9.651 1.00 92.44 85 LEU A O 1
ATOM 705 N N . TRP A 1 86 ? 0.652 0.805 -10.800 1.00 93.44 86 TRP A N 1
ATOM 706 C CA . TRP A 1 86 ? 1.255 -0.174 -9.895 1.00 93.44 86 TRP A CA 1
ATOM 707 C C . TRP A 1 86 ? 1.289 0.336 -8.448 1.00 93.44 86 TRP A C 1
ATOM 709 O O . TRP A 1 86 ? 0.770 -0.312 -7.533 1.00 93.44 86 TRP A O 1
ATOM 719 N N . LYS A 1 87 ? 1.829 1.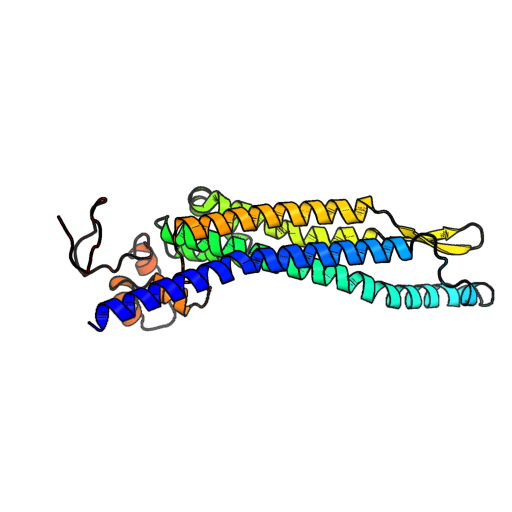546 -8.246 1.00 90.56 87 LYS A N 1
ATOM 720 C CA . LYS A 1 87 ? 1.923 2.185 -6.926 1.00 90.56 87 LYS A CA 1
ATOM 721 C C . LYS A 1 87 ? 0.545 2.368 -6.299 1.00 90.56 87 LYS A C 1
ATOM 723 O O . LYS A 1 87 ? 0.360 2.065 -5.120 1.00 90.56 87 LYS A O 1
ATOM 728 N N . SER A 1 88 ? -0.417 2.864 -7.071 1.00 91.62 88 SER A N 1
ATOM 729 C CA . SER A 1 88 ? -1.781 3.116 -6.599 1.00 91.62 88 SER A CA 1
ATOM 730 C C . SER A 1 88 ? -2.453 1.825 -6.131 1.00 91.62 88 SER A C 1
ATOM 732 O O . SER A 1 88 ? -3.064 1.800 -5.059 1.00 91.62 88 SER A O 1
ATOM 734 N N . CYS A 1 89 ? -2.264 0.734 -6.877 1.00 94.44 89 CYS A N 1
ATOM 735 C CA . CYS A 1 89 ? -2.771 -0.590 -6.530 1.00 94.44 89 CYS A CA 1
ATOM 736 C C . CYS A 1 89 ? -2.158 -1.123 -5.228 1.00 94.44 89 CYS A C 1
ATOM 738 O O . CYS A 1 89 ? -2.894 -1.525 -4.323 1.00 94.44 89 CYS A O 1
ATOM 740 N N . ILE A 1 90 ? -0.831 -1.051 -5.079 1.00 92.50 90 ILE A N 1
ATOM 741 C CA . ILE A 1 90 ? -0.152 -1.459 -3.840 1.00 92.50 90 ILE A CA 1
ATOM 742 C C . ILE A 1 90 ? -0.613 -0.622 -2.646 1.00 92.50 90 ILE A C 1
ATOM 744 O O . ILE A 1 90 ? -0.969 -1.172 -1.603 1.00 92.50 90 ILE A O 1
ATOM 748 N N . VAL A 1 91 ? -0.655 0.705 -2.791 1.00 90.50 91 VAL A N 1
ATOM 749 C CA . VAL A 1 91 ? -1.077 1.605 -1.712 1.00 90.50 91 VAL A CA 1
ATOM 750 C C . VAL A 1 91 ? -2.506 1.294 -1.278 1.00 90.50 91 VAL A C 1
ATOM 752 O O . VAL A 1 91 ? -2.778 1.246 -0.076 1.00 90.50 91 VAL A O 1
ATOM 755 N N . ARG A 1 92 ? -3.411 1.050 -2.233 1.00 91.06 92 ARG A N 1
ATOM 756 C CA . ARG A 1 92 ? -4.803 0.710 -1.933 1.00 91.06 92 ARG A CA 1
ATOM 757 C C . ARG A 1 92 ? -4.925 -0.648 -1.244 1.00 91.06 92 ARG A C 1
ATOM 759 O O . ARG A 1 92 ? -5.643 -0.747 -0.252 1.00 91.06 92 ARG A O 1
ATOM 766 N N . SER A 1 93 ? -4.203 -1.655 -1.730 1.00 92.50 93 SER A N 1
ATOM 767 C CA . SER A 1 93 ? -4.177 -2.994 -1.136 1.00 92.50 93 SER A CA 1
ATOM 768 C C . SER A 1 93 ? -3.673 -2.966 0.311 1.00 92.50 93 SER A C 1
ATOM 770 O O . SER A 1 93 ? -4.347 -3.435 1.232 1.00 92.50 93 SER A O 1
ATOM 772 N N . MET A 1 94 ? -2.536 -2.308 0.534 1.00 90.50 94 MET A N 1
ATOM 773 C CA . MET A 1 94 ? -1.924 -2.157 1.851 1.00 90.50 94 MET A CA 1
ATOM 774 C C . MET A 1 94 ? -2.825 -1.374 2.815 1.00 90.50 94 MET A C 1
ATOM 776 O O . MET A 1 94 ? -2.969 -1.761 3.973 1.00 90.50 94 MET A O 1
ATOM 780 N N . ALA A 1 95 ? -3.491 -0.314 2.342 1.00 88.62 95 ALA A N 1
ATOM 781 C CA . ALA A 1 95 ? -4.448 0.445 3.147 1.00 88.62 95 ALA A CA 1
ATOM 782 C C . ALA A 1 95 ? -5.624 -0.420 3.631 1.00 88.62 95 ALA A C 1
ATOM 784 O O . ALA A 1 95 ? -6.077 -0.252 4.764 1.00 88.62 95 ALA A O 1
ATOM 785 N N . CYS A 1 96 ? -6.100 -1.365 2.812 1.00 88.00 96 CYS A N 1
ATOM 786 C CA . CYS A 1 96 ? -7.116 -2.332 3.227 1.00 88.00 96 CYS A CA 1
ATOM 787 C C . CYS A 1 96 ? -6.597 -3.280 4.320 1.00 88.00 96 CYS A C 1
ATOM 789 O O . CYS A 1 96 ? -7.296 -3.472 5.312 1.00 88.00 96 CYS A O 1
ATOM 791 N N . GLY A 1 97 ? -5.386 -3.828 4.190 1.00 88.69 97 GLY A N 1
ATOM 792 C CA . GLY A 1 97 ? -4.814 -4.703 5.225 1.00 88.69 97 GLY A CA 1
ATOM 793 C C . GLY A 1 97 ? -4.558 -3.972 6.551 1.00 88.69 97 GLY A C 1
ATOM 794 O O . GLY A 1 97 ? -4.928 -4.463 7.618 1.00 88.69 97 GLY A O 1
ATOM 795 N N . LEU A 1 98 ? -4.029 -2.744 6.484 1.00 87.75 98 LEU A N 1
ATOM 796 C CA . LEU A 1 98 ? -3.834 -1.871 7.648 1.00 87.75 98 LEU A CA 1
ATOM 797 C C . LEU A 1 98 ? -5.149 -1.547 8.358 1.00 87.75 98 LEU A C 1
ATOM 799 O O . LEU A 1 98 ? -5.229 -1.652 9.578 1.00 87.75 98 LEU A O 1
ATOM 803 N N . MET A 1 99 ? -6.190 -1.198 7.595 1.00 86.62 99 MET A N 1
ATOM 804 C CA . MET A 1 99 ? -7.546 -0.983 8.110 1.00 86.62 99 MET A CA 1
ATOM 805 C C . MET A 1 99 ? -8.024 -2.198 8.907 1.00 86.62 99 MET A C 1
ATOM 807 O O . MET A 1 99 ? -8.482 -2.063 10.039 1.00 86.62 99 MET A O 1
ATOM 811 N N . GLN A 1 100 ? -7.925 -3.388 8.315 1.00 87.75 100 GLN A N 1
ATOM 812 C CA . GLN A 1 100 ? -8.404 -4.626 8.930 1.00 87.75 100 GLN A CA 1
ATOM 813 C C . GLN A 1 100 ? -7.681 -4.910 10.252 1.00 87.75 100 GLN A C 1
ATOM 815 O O . GLN A 1 100 ? -8.320 -5.267 11.245 1.00 87.75 100 GLN A O 1
ATOM 820 N N . HIS A 1 101 ? -6.366 -4.689 10.289 1.00 87.31 101 HIS A N 1
ATOM 821 C CA . HIS A 1 101 ? -5.575 -4.882 11.497 1.00 87.31 101 HIS A CA 1
ATOM 822 C C . HIS A 1 101 ? -5.854 -3.811 12.566 1.00 87.31 101 HIS A C 1
ATOM 824 O O . HIS A 1 101 ? -5.991 -4.145 13.741 1.00 87.31 101 HIS A O 1
ATOM 830 N N . ALA A 1 102 ? -6.020 -2.544 12.175 1.00 86.50 102 ALA A N 1
ATOM 831 C CA . ALA A 1 102 ? -6.397 -1.469 13.093 1.00 86.50 102 ALA A CA 1
ATOM 832 C C . ALA A 1 102 ? -7.739 -1.764 13.782 1.00 86.50 102 ALA A C 1
ATOM 834 O O . ALA A 1 102 ? -7.847 -1.643 14.999 1.00 86.50 102 ALA A O 1
ATOM 835 N N . TRP A 1 103 ? -8.736 -2.243 13.033 1.00 84.06 103 TRP A N 1
ATOM 836 C CA . TRP A 1 103 ? -10.019 -2.666 13.604 1.00 84.06 103 TRP A CA 1
ATOM 837 C C . TRP A 1 103 ? -9.899 -3.838 14.570 1.00 84.06 103 TRP A C 1
ATOM 839 O O . TRP A 1 103 ? -10.599 -3.862 15.582 1.00 84.06 103 TRP A O 1
ATOM 849 N N . LYS A 1 104 ? -9.020 -4.802 14.280 1.00 85.81 104 LYS A N 1
ATOM 850 C CA . LYS A 1 104 ? -8.709 -5.865 15.235 1.00 85.81 104 LYS A CA 1
ATOM 851 C C . LYS A 1 104 ? -8.140 -5.274 16.519 1.00 85.81 104 LYS A C 1
ATOM 853 O O . LYS A 1 104 ? -8.693 -5.560 17.574 1.00 85.81 104 LYS A O 1
ATOM 858 N N . SER A 1 105 ? -7.114 -4.425 16.428 1.00 85.81 105 SER A N 1
ATOM 859 C CA . SER A 1 105 ? -6.526 -3.761 17.596 1.00 85.81 105 SER A CA 1
ATOM 860 C C . SER A 1 105 ? -7.602 -3.066 18.427 1.00 85.81 105 SER A C 1
ATOM 862 O O . SER A 1 105 ? -7.780 -3.437 19.580 1.00 85.81 105 SER A O 1
ATOM 864 N N . LEU A 1 106 ? -8.411 -2.198 17.811 1.00 83.56 106 LEU A N 1
ATOM 865 C CA . LEU A 1 106 ? -9.510 -1.486 18.476 1.00 83.56 106 LEU A CA 1
ATOM 866 C C . LEU A 1 106 ? -10.487 -2.416 19.223 1.00 83.56 106 LEU A C 1
ATOM 868 O O . LEU A 1 106 ? -11.022 -2.037 20.256 1.00 83.56 106 LEU A O 1
ATOM 872 N N . ARG A 1 107 ? -10.725 -3.637 18.732 1.00 80.56 107 ARG A N 1
ATOM 873 C CA . ARG A 1 107 ? -11.623 -4.607 19.387 1.00 80.56 107 ARG A CA 1
ATOM 874 C C . ARG A 1 107 ? -10.958 -5.467 20.453 1.00 80.56 107 ARG A C 1
ATOM 876 O O . ARG A 1 107 ? -11.643 -5.966 21.340 1.00 80.56 107 ARG A O 1
ATOM 883 N N . THR A 1 108 ? -9.662 -5.720 20.327 1.00 82.81 108 THR A N 1
ATOM 884 C CA . THR A 1 108 ? -8.954 -6.665 21.202 1.00 82.81 108 THR A CA 1
ATOM 885 C C . THR A 1 108 ? -8.223 -5.999 22.350 1.00 82.81 108 THR A C 1
ATOM 887 O O . THR A 1 108 ? -7.958 -6.665 23.349 1.00 82.81 108 THR A O 1
ATOM 890 N N . THR A 1 109 ? -7.874 -4.722 22.203 1.00 84.69 109 THR A N 1
ATOM 891 C CA . THR A 1 109 ? -7.103 -3.981 23.194 1.00 84.69 109 THR A CA 1
ATOM 892 C C . THR A 1 109 ? -7.935 -2.857 23.785 1.00 84.69 109 THR A C 1
ATOM 894 O O . THR A 1 109 ? -8.695 -2.183 23.093 1.00 84.69 109 THR A O 1
ATOM 897 N N . ASP A 1 110 ? -7.770 -2.661 25.087 1.00 84.00 110 ASP A N 1
ATOM 898 C CA . ASP A 1 110 ? -8.408 -1.574 25.810 1.00 84.00 110 ASP A CA 1
ATOM 899 C C . ASP A 1 110 ? -7.573 -0.314 25.556 1.00 84.00 110 ASP A C 1
ATOM 901 O O . ASP A 1 110 ? -6.416 -0.225 25.978 1.00 84.00 110 ASP A O 1
ATOM 905 N N . LEU A 1 111 ? -8.125 0.627 24.787 1.00 83.75 111 LEU A N 1
ATOM 906 C CA . LEU A 1 111 ? -7.400 1.807 24.314 1.00 83.75 111 LEU A CA 1
ATOM 907 C C . LEU A 1 111 ? -8.069 3.087 24.808 1.00 83.75 111 LEU A C 1
ATOM 909 O O . LEU A 1 111 ? -9.287 3.229 24.768 1.00 83.75 111 LEU A O 1
ATOM 913 N N . THR A 1 112 ? -7.276 4.058 25.249 1.00 84.38 112 THR A N 1
ATOM 914 C CA . THR A 1 112 ? -7.785 5.407 25.536 1.00 84.38 112 THR A CA 1
ATOM 915 C C . THR A 1 112 ? -8.129 6.136 24.236 1.00 84.38 112 THR A C 1
ATOM 917 O O . THR A 1 112 ? -7.597 5.809 23.173 1.00 84.38 112 THR A O 1
ATOM 920 N N . VAL A 1 113 ? -8.966 7.176 24.300 1.00 81.56 113 VAL A N 1
ATOM 921 C CA . VAL A 1 113 ? -9.328 7.976 23.111 1.00 81.56 113 VAL A CA 1
ATOM 922 C C . VAL A 1 113 ? -8.079 8.507 22.392 1.00 81.56 113 VAL A C 1
ATOM 924 O O . VAL A 1 113 ? -7.956 8.375 21.178 1.00 81.56 113 VAL A O 1
ATOM 927 N N . ARG A 1 114 ? -7.079 8.982 23.148 1.00 83.25 114 ARG A N 1
ATOM 928 C CA . ARG A 1 114 ? -5.789 9.433 22.598 1.00 83.25 114 ARG A CA 1
ATOM 929 C C . ARG A 1 114 ? -5.036 8.320 21.858 1.00 83.25 114 ARG A C 1
ATOM 931 O O . ARG A 1 114 ? -4.354 8.586 20.870 1.00 83.25 114 ARG A O 1
ATOM 938 N N . GLN A 1 115 ? -5.111 7.080 22.337 1.00 86.56 115 GLN A N 1
ATOM 939 C CA . GLN A 1 115 ? -4.480 5.935 21.675 1.00 86.56 115 GLN A CA 1
ATOM 940 C C . GLN A 1 115 ? -5.243 5.522 20.414 1.00 86.56 115 GLN A C 1
ATOM 942 O O . GLN A 1 115 ? -4.610 5.168 19.424 1.00 86.56 115 GLN A O 1
ATOM 947 N N . ILE A 1 116 ? -6.574 5.617 20.417 1.00 85.50 116 ILE A N 1
ATOM 948 C CA . ILE A 1 116 ? -7.404 5.409 19.223 1.00 85.50 116 ILE A CA 1
ATOM 949 C C . ILE A 1 116 ? -7.045 6.444 18.151 1.00 85.50 116 ILE A C 1
ATOM 951 O O . ILE A 1 116 ? -6.749 6.064 17.017 1.00 85.50 116 ILE A O 1
ATOM 955 N N . ASP A 1 117 ? -6.963 7.725 18.519 1.00 84.25 117 ASP A N 1
ATOM 956 C CA . ASP A 1 117 ? -6.525 8.796 17.616 1.00 84.25 117 ASP A CA 1
ATOM 957 C C . ASP A 1 117 ? -5.127 8.523 17.058 1.00 84.25 117 ASP A C 1
ATOM 959 O O . ASP A 1 117 ? -4.869 8.717 15.870 1.00 84.25 117 ASP A O 1
ATOM 963 N N . CYS A 1 118 ? -4.225 8.013 17.898 1.00 87.31 118 CYS A N 1
ATOM 964 C CA . CYS A 1 118 ? -2.889 7.608 17.487 1.00 87.31 118 CYS A CA 1
ATOM 965 C C . CYS A 1 118 ? -2.930 6.469 16.448 1.00 87.31 118 CYS A C 1
ATOM 967 O O . CYS A 1 118 ? -2.337 6.608 15.374 1.00 87.31 118 CYS A O 1
ATOM 969 N N . VAL A 1 119 ? -3.691 5.396 16.698 1.00 87.25 119 VAL A N 1
ATOM 970 C CA . VAL A 1 119 ? -3.873 4.267 15.762 1.00 87.25 119 VAL A CA 1
ATOM 971 C C . VAL A 1 119 ? -4.478 4.729 14.432 1.00 87.25 119 VAL A C 1
ATOM 973 O O . VAL A 1 119 ? -4.001 4.331 13.368 1.00 87.25 119 VAL A O 1
ATOM 976 N N . ILE A 1 120 ? -5.476 5.612 14.464 1.00 84.56 120 ILE A N 1
ATOM 977 C CA . ILE A 1 120 ? -6.087 6.182 13.253 1.00 84.56 120 ILE A CA 1
ATOM 978 C C . ILE A 1 120 ? -5.085 7.096 12.522 1.00 84.56 120 ILE A C 1
ATOM 980 O O . ILE A 1 120 ? -4.963 7.052 11.297 1.00 84.56 120 ILE A O 1
ATOM 984 N N . SER A 1 121 ? -4.293 7.889 13.248 1.00 85.44 121 SER A N 1
ATOM 985 C CA . SER A 1 121 ? -3.285 8.777 12.651 1.00 85.44 121 SER A CA 1
ATOM 986 C C . SER A 1 121 ? -2.177 8.019 11.907 1.00 85.44 121 SER A C 1
ATOM 988 O O . SER A 1 121 ? -1.729 8.476 10.848 1.00 85.44 121 SER A O 1
ATOM 990 N N . LEU A 1 122 ? -1.795 6.833 12.400 1.00 84.62 122 LEU A N 1
ATOM 991 C CA . LEU A 1 122 ? -0.817 5.944 11.763 1.00 84.62 122 LEU A CA 1
ATOM 992 C C . LEU A 1 122 ? -1.281 5.464 10.387 1.00 84.62 122 LEU A C 1
ATOM 994 O O . LEU A 1 122 ? -0.469 5.245 9.488 1.00 84.62 122 LEU A O 1
ATOM 998 N N . GLN A 1 123 ? -2.588 5.324 10.200 1.00 82.19 123 GLN A N 1
ATOM 999 C CA . GLN A 1 123 ? -3.169 4.931 8.925 1.00 82.19 123 GLN A CA 1
ATOM 1000 C C . GLN A 1 123 ? -3.206 6.099 7.925 1.00 82.19 123 GLN A C 1
ATOM 1002 O O . GLN A 1 123 ? -2.995 5.905 6.727 1.00 82.19 123 GLN A O 1
ATOM 1007 N N . HIS A 1 124 ? -3.378 7.329 8.414 1.00 79.88 124 HIS A N 1
ATOM 1008 C CA . HIS A 1 124 ? -3.214 8.551 7.620 1.00 79.88 124 HIS A CA 1
ATOM 1009 C C . HIS A 1 124 ? -1.743 8.933 7.386 1.00 79.88 124 HIS A C 1
ATOM 1011 O O . HIS A 1 124 ? -1.471 10.028 6.895 1.00 79.88 124 HIS A O 1
ATOM 1017 N N . ARG A 1 125 ? -0.795 8.038 7.707 1.00 71.38 125 ARG A N 1
ATOM 1018 C CA . ARG A 1 125 ? 0.653 8.221 7.517 1.00 71.38 125 ARG A CA 1
ATOM 1019 C C . ARG A 1 125 ? 1.217 9.435 8.263 1.00 71.38 125 ARG A C 1
ATOM 1021 O O . ARG A 1 125 ? 2.208 10.017 7.827 1.00 71.38 125 ARG A O 1
ATOM 1028 N N . LYS A 1 126 ? 0.603 9.830 9.384 1.00 80.88 126 LYS A N 1
ATOM 1029 C CA . LYS A 1 126 ? 1.137 10.901 10.234 1.00 80.88 126 LYS A CA 1
ATOM 1030 C C . LYS A 1 126 ? 2.251 10.335 11.124 1.00 80.88 126 LYS A C 1
ATOM 1032 O O . LYS A 1 126 ? 1.979 9.437 11.922 1.00 80.88 126 LYS A O 1
ATOM 1037 N N . PRO A 1 127 ? 3.489 10.855 11.041 1.00 76.38 127 PRO A N 1
ATOM 1038 C CA . PRO A 1 127 ? 4.622 10.291 11.771 1.00 76.38 127 PRO A CA 1
ATOM 1039 C C . PRO A 1 127 ? 4.528 10.476 13.294 1.00 76.38 127 PRO A C 1
ATOM 1041 O O . PRO A 1 127 ? 5.150 9.736 14.049 1.00 76.38 127 PRO A O 1
ATOM 1044 N N . SER A 1 128 ? 3.704 11.412 13.770 1.00 79.25 128 SER A N 1
ATOM 1045 C CA . SER A 1 128 ? 3.480 11.626 15.203 1.00 79.25 128 SER A CA 1
ATOM 1046 C C . SER A 1 128 ? 2.915 10.395 15.923 1.00 79.25 128 SER A C 1
ATOM 1048 O O . SER A 1 128 ? 3.149 10.237 17.119 1.00 79.25 128 SER A O 1
ATOM 1050 N N . GLY A 1 129 ? 2.219 9.501 15.211 1.00 75.25 129 GLY A N 1
ATOM 1051 C CA . GLY A 1 129 ? 1.658 8.283 15.795 1.00 75.25 129 GLY A CA 1
ATOM 1052 C C . GLY A 1 129 ? 2.708 7.246 16.221 1.00 75.25 129 GLY A C 1
ATOM 1053 O O . GLY A 1 129 ? 2.466 6.472 17.144 1.00 75.25 129 GLY A O 1
ATOM 1054 N N . PHE A 1 130 ? 3.903 7.242 15.616 1.00 81.56 130 PHE A N 1
ATOM 1055 C CA . PHE A 1 130 ? 4.947 6.255 15.948 1.00 81.56 130 PHE A CA 1
ATOM 1056 C C . PHE A 1 130 ? 5.566 6.476 17.332 1.00 81.56 130 PHE A C 1
ATOM 1058 O O . PHE A 1 130 ? 6.142 5.554 17.900 1.00 81.56 130 PHE A O 1
ATOM 1065 N N . LEU A 1 131 ? 5.435 7.683 17.887 1.00 83.19 131 LEU A N 1
ATOM 1066 C CA . LEU A 1 131 ? 6.066 8.070 19.151 1.00 83.19 131 LEU A CA 1
ATOM 1067 C C . LEU A 1 131 ? 5.276 7.623 20.389 1.00 83.19 131 LEU A C 1
ATOM 1069 O O . LEU A 1 131 ? 5.746 7.777 21.515 1.00 83.19 131 LEU A O 1
ATOM 1073 N N . SER A 1 132 ? 4.071 7.073 20.221 1.00 86.19 132 SER A N 1
ATOM 1074 C CA . SER A 1 132 ? 3.290 6.582 21.354 1.00 86.19 132 SER A CA 1
ATOM 1075 C C . SER A 1 132 ? 3.768 5.192 21.770 1.00 86.19 132 SER A C 1
ATOM 1077 O O . SER A 1 132 ? 3.360 4.188 21.189 1.00 86.19 132 SER A O 1
ATOM 1079 N N . PHE A 1 133 ? 4.59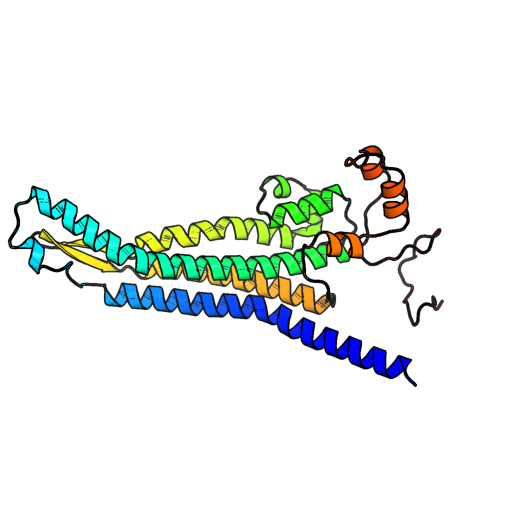9 5.132 22.813 1.00 85.69 133 PHE A N 1
ATOM 1080 C CA . PHE A 1 133 ? 5.151 3.882 23.349 1.00 85.69 133 PHE A CA 1
ATOM 1081 C C . PHE A 1 133 ? 4.056 2.848 23.655 1.00 85.69 133 PHE A C 1
ATOM 1083 O O . PHE A 1 133 ? 4.162 1.687 23.281 1.00 85.69 133 PHE A O 1
ATOM 1090 N N . THR A 1 134 ? 2.935 3.265 24.247 1.00 84.38 134 THR A N 1
ATOM 1091 C CA . THR A 1 134 ? 1.833 2.340 24.547 1.00 84.38 134 THR A CA 1
ATOM 1092 C C . THR A 1 134 ? 1.200 1.745 23.287 1.00 84.38 134 THR A C 1
ATOM 1094 O O . THR A 1 134 ? 0.913 0.551 23.252 1.00 84.38 134 THR A O 1
ATOM 1097 N N . VAL A 1 135 ? 1.013 2.543 22.230 1.00 84.81 135 VAL A N 1
ATOM 1098 C CA . VAL A 1 135 ? 0.499 2.044 20.942 1.00 84.81 135 VAL A CA 1
ATOM 1099 C C . VAL A 1 135 ? 1.538 1.166 20.249 1.00 84.81 135 VAL A C 1
ATOM 1101 O O . VAL A 1 135 ? 1.168 0.161 19.647 1.00 84.81 135 VAL A O 1
ATOM 1104 N N . PHE A 1 136 ? 2.825 1.491 20.389 1.00 88.56 136 PHE A N 1
ATOM 1105 C CA . PHE A 1 136 ? 3.922 0.685 19.867 1.00 88.56 136 PHE A CA 1
ATOM 1106 C C . PHE A 1 136 ? 3.880 -0.753 20.389 1.00 88.56 136 PHE A C 1
ATOM 1108 O O . PHE A 1 136 ? 3.923 -1.673 19.582 1.00 88.56 136 PHE A O 1
ATOM 1115 N N . PHE A 1 137 ? 3.725 -0.971 21.698 1.00 86.31 137 PHE A N 1
ATOM 1116 C CA . PHE A 1 137 ? 3.674 -2.334 22.247 1.00 86.31 137 PHE A CA 1
ATOM 1117 C C . PHE A 1 137 ? 2.308 -3.003 22.075 1.00 86.31 137 PHE A C 1
ATOM 1119 O O . PHE A 1 137 ? 2.244 -4.170 21.693 1.00 86.31 137 PHE A O 1
ATOM 1126 N N . ASN A 1 138 ? 1.209 -2.275 22.287 1.00 84.06 138 ASN A N 1
ATOM 1127 C CA . ASN A 1 138 ? -0.131 -2.874 22.237 1.00 84.06 138 ASN A CA 1
ATOM 1128 C C . ASN A 1 138 ? -0.620 -3.134 20.807 1.00 84.06 138 ASN A C 1
ATOM 1130 O O . ASN A 1 138 ? -1.451 -4.009 20.577 1.00 84.06 138 ASN A O 1
ATOM 1134 N N . CYS A 1 139 ? -0.131 -2.360 19.840 1.00 86.94 139 CYS A N 1
ATOM 1135 C CA . CYS A 1 139 ? -0.530 -2.432 18.437 1.00 86.94 139 CYS A CA 1
ATOM 1136 C C . CYS A 1 139 ? 0.689 -2.608 17.522 1.00 86.94 139 CYS A C 1
ATOM 1138 O O . CYS A 1 139 ? 0.669 -2.133 16.385 1.00 86.94 139 CYS A O 1
ATOM 1140 N N . PHE A 1 140 ? 1.731 -3.301 18.000 1.00 89.12 140 PHE A N 1
ATOM 1141 C CA . PHE A 1 140 ? 3.008 -3.454 17.296 1.00 89.12 140 PHE A CA 1
ATOM 1142 C C . PHE A 1 140 ? 2.869 -3.810 15.810 1.00 89.12 140 PHE A C 1
ATOM 1144 O O . PHE A 1 140 ? 3.468 -3.111 14.992 1.00 89.12 140 PHE A O 1
ATOM 1151 N N . PRO A 1 141 ? 2.048 -4.801 15.398 1.00 87.88 141 PRO A N 1
ATOM 1152 C CA . PRO A 1 141 ? 1.950 -5.134 13.981 1.00 87.88 141 PRO A CA 1
ATOM 1153 C C . PRO A 1 141 ? 1.350 -3.989 13.157 1.00 87.88 141 PRO A C 1
ATOM 1155 O O . PRO A 1 141 ? 1.807 -3.737 12.048 1.00 87.88 141 PRO A O 1
ATOM 1158 N N . THR A 1 142 ? 0.383 -3.239 13.700 1.00 86.56 142 THR A N 1
ATOM 1159 C CA . THR A 1 142 ? -0.174 -2.052 13.030 1.00 86.56 142 THR A CA 1
ATOM 1160 C C . THR A 1 142 ? 0.906 -0.993 12.831 1.00 86.56 142 THR A C 1
ATOM 1162 O O . THR A 1 142 ? 1.047 -0.459 11.734 1.00 86.56 142 THR A O 1
ATOM 1165 N N . VAL A 1 143 ? 1.701 -0.719 13.870 1.00 89.50 143 VAL A N 1
ATOM 1166 C CA . VAL A 1 143 ? 2.801 0.252 13.811 1.00 89.50 143 VAL A CA 1
ATOM 1167 C C . VAL A 1 143 ? 3.862 -0.183 12.801 1.00 89.50 143 VAL A C 1
ATOM 1169 O O . VAL A 1 143 ? 4.245 0.609 11.943 1.00 89.50 143 VAL A O 1
ATOM 1172 N N . ALA A 1 144 ? 4.295 -1.443 12.851 1.00 88.81 144 ALA A N 1
ATOM 1173 C CA . ALA A 1 144 ? 5.296 -1.989 11.942 1.00 88.81 144 ALA A CA 1
ATOM 1174 C C . ALA A 1 144 ? 4.835 -1.906 10.478 1.00 88.81 144 ALA A C 1
ATOM 1176 O O . ALA A 1 144 ? 5.570 -1.421 9.619 1.00 88.81 144 ALA A O 1
ATOM 1177 N N . LEU A 1 145 ? 3.590 -2.298 10.193 1.00 86.69 145 LEU A N 1
ATOM 1178 C CA . LEU A 1 145 ? 3.022 -2.213 8.849 1.00 86.69 145 LEU A CA 1
ATOM 1179 C C . LEU A 1 145 ? 2.858 -0.760 8.385 1.00 86.69 145 LEU A C 1
ATOM 1181 O O . LEU A 1 145 ? 3.144 -0.451 7.228 1.00 86.69 145 LEU A O 1
ATOM 1185 N N . SER A 1 146 ? 2.455 0.155 9.271 1.00 87.19 146 SER A N 1
ATOM 1186 C CA . SER A 1 146 ? 2.396 1.587 8.959 1.00 87.19 146 SER A CA 1
ATOM 1187 C C . SER A 1 146 ? 3.783 2.162 8.661 1.00 87.19 146 SER A C 1
ATOM 1189 O O . SER A 1 146 ? 3.914 2.943 7.719 1.00 87.19 146 SER A O 1
ATOM 1191 N N . ALA A 1 147 ? 4.825 1.755 9.387 1.00 87.69 147 ALA A N 1
ATOM 1192 C CA . ALA A 1 147 ? 6.199 2.178 9.118 1.00 87.69 147 ALA A CA 1
ATOM 1193 C C . ALA A 1 147 ? 6.680 1.658 7.754 1.00 87.69 147 ALA A C 1
ATOM 1195 O O . ALA A 1 147 ? 7.176 2.429 6.933 1.00 87.69 147 ALA A O 1
ATOM 1196 N N . LEU A 1 148 ? 6.434 0.380 7.456 1.00 85.38 148 LEU A N 1
ATOM 1197 C CA . LEU A 1 148 ? 6.718 -0.203 6.141 1.00 85.38 148 LEU A CA 1
ATOM 1198 C C . LEU A 1 148 ? 5.942 0.506 5.019 1.00 85.38 148 LEU A C 1
ATOM 1200 O O . LEU A 1 148 ? 6.465 0.705 3.923 1.00 85.38 148 LEU A O 1
ATOM 1204 N N . SER A 1 149 ? 4.722 0.974 5.298 1.00 85.19 149 SER A N 1
ATOM 1205 C CA . SER A 1 149 ? 3.906 1.713 4.328 1.00 85.19 149 SER A CA 1
ATOM 1206 C C . SER A 1 149 ? 4.504 3.060 3.908 1.00 85.19 149 SER A C 1
ATOM 1208 O O . SER A 1 149 ? 4.247 3.528 2.793 1.00 85.19 149 SER A O 1
ATOM 1210 N N . ILE A 1 150 ? 5.324 3.668 4.771 1.00 85.75 150 ILE A N 1
ATOM 1211 C CA . ILE A 1 150 ? 6.066 4.903 4.479 1.00 85.75 150 ILE A CA 1
ATOM 1212 C C . ILE A 1 150 ? 7.213 4.631 3.506 1.00 85.75 150 ILE A C 1
ATOM 1214 O O . ILE A 1 150 ? 7.604 5.535 2.774 1.00 85.75 150 ILE A O 1
ATOM 1218 N N . ALA A 1 151 ? 7.706 3.391 3.432 1.00 80.62 151 ALA A N 1
ATOM 1219 C CA . ALA A 1 151 ? 8.748 3.007 2.487 1.00 80.62 151 ALA A CA 1
ATOM 1220 C C . ALA A 1 151 ? 8.209 2.795 1.053 1.00 80.62 151 ALA A C 1
ATOM 1222 O O . ALA A 1 151 ? 8.945 2.906 0.075 1.00 80.62 151 ALA A O 1
ATOM 1223 N N . VAL A 1 152 ? 6.908 2.531 0.894 1.00 81.88 152 VAL A N 1
ATOM 1224 C CA . VAL A 1 152 ? 6.287 2.226 -0.410 1.00 81.88 152 VAL A CA 1
ATOM 1225 C C . VAL A 1 152 ? 6.423 3.342 -1.460 1.00 81.88 152 VAL A C 1
ATOM 1227 O O . VAL A 1 152 ? 6.620 3.035 -2.627 1.00 81.88 152 VAL A O 1
ATOM 1230 N N . PRO A 1 153 ? 6.353 4.646 -1.145 1.00 75.62 153 PRO A N 1
ATOM 1231 C CA . PRO A 1 153 ? 6.654 5.688 -2.122 1.00 75.62 153 PRO A CA 1
ATOM 1232 C C . PRO A 1 153 ? 8.051 5.584 -2.754 1.00 75.62 153 PRO A C 1
ATOM 1234 O O . PRO A 1 153 ? 8.181 5.943 -3.924 1.00 75.62 153 PRO A O 1
ATOM 1237 N N . TYR A 1 154 ? 9.061 5.066 -2.042 1.00 76.94 154 TYR A N 1
ATOM 1238 C CA . TYR A 1 154 ? 10.422 4.924 -2.579 1.00 76.94 154 TYR A CA 1
ATOM 1239 C C . TYR A 1 154 ? 10.510 3.862 -3.674 1.00 76.94 154 TYR A C 1
ATOM 1241 O O . TYR A 1 154 ? 11.283 4.019 -4.620 1.00 76.94 154 TYR A O 1
ATOM 1249 N N . SER A 1 155 ? 9.667 2.827 -3.621 1.00 75.56 155 SER A N 1
ATOM 1250 C CA . SER A 1 155 ? 9.633 1.798 -4.663 1.00 75.56 155 SER A CA 1
ATOM 1251 C C . SER A 1 155 ? 9.054 2.293 -5.989 1.00 75.56 155 SER A C 1
ATOM 1253 O O . SER A 1 155 ? 9.160 1.583 -6.978 1.00 75.56 155 SER A O 1
ATOM 1255 N N . ALA A 1 156 ? 8.486 3.504 -6.042 1.00 73.19 156 ALA A N 1
ATOM 1256 C CA . ALA A 1 156 ? 8.074 4.156 -7.285 1.00 73.19 156 ALA A CA 1
ATOM 1257 C C . ALA A 1 156 ? 9.155 5.073 -7.885 1.00 73.19 156 ALA A C 1
ATOM 1259 O O . ALA A 1 156 ? 9.094 5.374 -9.072 1.00 73.19 156 ALA A O 1
ATOM 1260 N N . ILE A 1 157 ? 10.140 5.504 -7.088 1.00 76.94 157 ILE A N 1
ATOM 1261 C CA . ILE A 1 157 ? 11.237 6.369 -7.551 1.00 76.94 157 ILE A CA 1
ATOM 1262 C C . ILE A 1 157 ? 12.268 5.541 -8.324 1.00 76.94 157 ILE A C 1
ATOM 1264 O O . ILE A 1 157 ? 12.686 5.924 -9.410 1.00 76.94 157 ILE A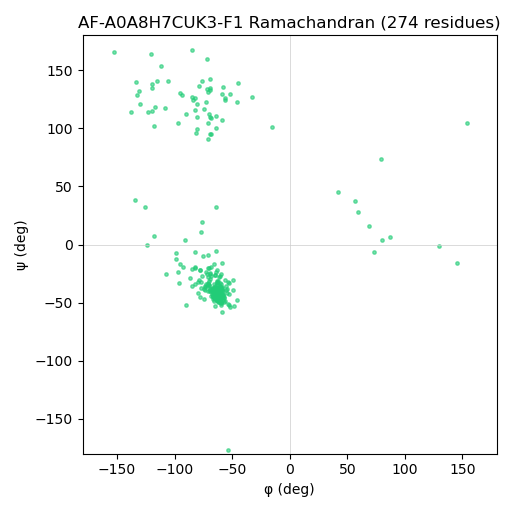 O 1
ATOM 1268 N N . LEU A 1 158 ? 12.643 4.378 -7.788 1.00 78.12 158 LEU A N 1
ATOM 1269 C CA . LEU A 1 158 ? 13.679 3.518 -8.370 1.00 78.12 158 LEU A CA 1
ATOM 1270 C C . LEU A 1 158 ? 13.334 2.981 -9.782 1.00 78.12 158 LEU A C 1
ATOM 1272 O O . LEU A 1 158 ? 14.202 3.038 -10.651 1.00 78.12 158 LEU A O 1
ATOM 1276 N N . PRO A 1 159 ? 12.086 2.553 -10.077 1.00 78.50 159 PRO A N 1
ATOM 1277 C CA . PRO A 1 159 ? 11.653 2.164 -11.421 1.00 78.50 159 PRO A CA 1
ATOM 1278 C C . PRO A 1 159 ? 11.889 3.204 -12.514 1.00 78.50 159 PRO A C 1
ATOM 1280 O O . PRO A 1 159 ? 12.145 2.821 -13.655 1.00 78.50 159 PRO A O 1
ATOM 1283 N N . ALA A 1 160 ? 11.823 4.499 -12.185 1.00 73.50 160 ALA A N 1
ATOM 1284 C CA . ALA A 1 160 ? 12.040 5.566 -13.160 1.00 73.50 160 ALA A CA 1
ATOM 1285 C C . ALA A 1 160 ? 13.476 5.569 -13.715 1.00 73.50 160 ALA A C 1
ATOM 1287 O O . ALA A 1 160 ? 13.691 6.049 -14.820 1.00 73.50 160 ALA A O 1
ATOM 1288 N N . GLY A 1 161 ? 14.440 5.002 -12.980 1.00 76.19 161 GLY A N 1
ATOM 1289 C CA . GLY A 1 161 ? 15.826 4.835 -13.428 1.00 76.19 161 GLY A CA 1
ATOM 1290 C C . GLY A 1 161 ? 16.108 3.509 -14.137 1.00 76.19 161 GLY A C 1
ATOM 1291 O O . GLY A 1 161 ? 17.261 3.220 -14.438 1.00 76.19 161 GLY A O 1
ATOM 1292 N N . SER A 1 162 ? 15.095 2.665 -14.366 1.00 85.94 162 SER A N 1
ATOM 1293 C CA . SER A 1 162 ? 15.313 1.349 -14.981 1.00 85.94 162 SER A CA 1
ATOM 1294 C C . SER A 1 162 ? 15.521 1.399 -16.494 1.00 85.94 162 SER A C 1
ATOM 1296 O O . SER A 1 162 ? 16.112 0.471 -17.040 1.00 85.94 162 SER A O 1
ATOM 1298 N N . LEU A 1 163 ? 15.069 2.466 -17.153 1.00 86.56 163 LEU A N 1
ATOM 1299 C CA . LEU A 1 163 ? 15.296 2.736 -18.566 1.00 86.56 163 LEU A CA 1
ATOM 1300 C C . LEU A 1 163 ? 16.098 4.032 -18.678 1.00 86.56 163 LEU A C 1
ATOM 1302 O O . LEU A 1 163 ? 15.635 5.087 -18.242 1.00 86.56 163 LEU A O 1
ATOM 1306 N N . ILE A 1 164 ? 17.297 3.944 -19.240 1.00 85.81 164 ILE A N 1
ATOM 1307 C CA . ILE A 1 164 ? 18.186 5.090 -19.451 1.00 85.81 164 ILE A CA 1
ATOM 1308 C C . ILE A 1 164 ? 18.491 5.250 -20.939 1.00 85.81 164 ILE A C 1
ATOM 1310 O O . ILE A 1 164 ? 18.257 4.341 -21.735 1.00 85.81 164 ILE A O 1
ATOM 1314 N N . VAL A 1 165 ? 18.996 6.421 -21.314 1.00 84.12 165 VAL A N 1
ATOM 1315 C CA . VAL A 1 165 ? 19.450 6.706 -22.676 1.00 84.12 165 VAL A CA 1
ATOM 1316 C C . VAL A 1 165 ? 20.970 6.773 -22.661 1.00 84.12 165 VAL A C 1
ATOM 1318 O O . VAL A 1 165 ? 21.529 7.660 -22.018 1.00 84.12 165 VAL A O 1
ATOM 1321 N N . ASP A 1 166 ? 21.613 5.865 -23.392 1.00 84.88 166 ASP A N 1
ATOM 1322 C CA . ASP A 1 166 ? 23.063 5.849 -23.590 1.00 84.88 166 ASP A CA 1
ATOM 1323 C C . ASP A 1 166 ? 23.409 6.328 -25.000 1.00 84.88 166 ASP A C 1
ATOM 1325 O O . ASP A 1 166 ? 22.753 5.973 -25.980 1.00 84.88 166 ASP A O 1
ATOM 1329 N N . THR A 1 167 ? 24.476 7.111 -25.133 1.00 81.06 167 THR A N 1
ATOM 1330 C CA . THR A 1 167 ? 24.961 7.564 -26.441 1.00 81.06 167 THR A CA 1
ATOM 1331 C C . THR A 1 167 ? 25.856 6.496 -27.068 1.00 81.06 167 THR A C 1
ATOM 1333 O O . THR A 1 167 ? 26.847 6.076 -26.472 1.00 81.06 167 THR A O 1
ATOM 1336 N N . SER A 1 168 ? 25.529 6.059 -28.283 1.00 78.75 168 SER A N 1
ATOM 1337 C CA . SER A 1 168 ? 26.332 5.093 -29.045 1.00 78.75 168 SER A CA 1
ATOM 1338 C C . SER A 1 168 ? 27.474 5.744 -29.833 1.00 78.75 168 SER A C 1
ATOM 1340 O O . SER A 1 168 ? 27.522 6.966 -30.010 1.00 78.75 168 SER A O 1
ATOM 1342 N N . VAL A 1 169 ? 28.400 4.914 -30.331 1.00 70.06 169 VAL A N 1
ATOM 1343 C CA . VAL A 1 169 ? 29.483 5.329 -31.237 1.00 70.06 169 VAL A CA 1
ATOM 1344 C C . VAL A 1 169 ? 28.846 5.829 -32.540 1.00 70.06 169 VAL A C 1
ATOM 1346 O O . VAL A 1 169 ? 28.398 5.035 -33.358 1.00 70.06 169 VAL A O 1
ATOM 1349 N N . GLY A 1 170 ? 28.739 7.153 -32.687 1.00 69.44 170 GLY A N 1
ATOM 1350 C CA . GLY A 1 170 ? 27.979 7.811 -33.759 1.00 69.44 170 GLY A CA 1
ATOM 1351 C C . GLY A 1 170 ? 26.995 8.886 -33.280 1.00 69.44 170 GLY A C 1
ATOM 1352 O O . GLY A 1 170 ? 26.343 9.516 -34.105 1.00 69.44 170 GLY A O 1
ATOM 1353 N N . GLY A 1 171 ? 26.877 9.118 -31.966 1.00 72.56 171 GLY A N 1
ATOM 1354 C CA . GLY A 1 171 ? 26.055 10.204 -31.408 1.00 72.56 171 GLY A CA 1
ATOM 1355 C C . GLY A 1 171 ? 24.555 9.901 -31.343 1.00 72.56 171 GLY A C 1
ATOM 1356 O O . GLY A 1 171 ? 23.773 10.758 -30.938 1.00 72.56 171 GLY A O 1
ATOM 1357 N N . VAL A 1 172 ? 24.143 8.684 -31.708 1.00 75.62 172 VAL A N 1
ATOM 1358 C CA . VAL A 1 172 ? 22.747 8.237 -31.635 1.00 75.62 172 VAL A CA 1
ATOM 1359 C C . VAL A 1 172 ? 22.453 7.730 -30.225 1.00 75.62 172 VAL A C 1
ATOM 1361 O O . VAL A 1 172 ? 23.174 6.870 -29.713 1.00 75.62 172 VAL A O 1
ATOM 1364 N N . GLY A 1 173 ? 21.396 8.251 -29.602 1.00 80.19 173 GLY A N 1
ATOM 1365 C CA . GLY A 1 173 ? 20.896 7.749 -28.323 1.00 80.19 173 GLY A CA 1
ATOM 1366 C C . GLY A 1 173 ? 20.228 6.382 -28.486 1.00 80.19 173 GLY A C 1
ATOM 1367 O O . GLY A 1 173 ? 19.395 6.199 -29.374 1.00 80.19 173 GLY A O 1
ATOM 1368 N N . ILE A 1 174 ? 20.590 5.430 -27.633 1.00 85.75 174 ILE A N 1
ATOM 1369 C CA . ILE A 1 174 ? 20.030 4.078 -27.569 1.00 85.75 174 ILE A CA 1
ATOM 1370 C C . ILE A 1 174 ? 19.418 3.883 -26.184 1.00 85.75 174 ILE A C 1
ATOM 1372 O O . ILE A 1 174 ? 20.029 4.222 -25.168 1.00 85.75 174 ILE A O 1
ATOM 1376 N N . TYR A 1 175 ? 18.217 3.316 -26.135 1.00 88.19 175 TYR A N 1
ATOM 1377 C CA . TYR A 1 175 ? 17.608 2.915 -24.874 1.00 88.19 175 TYR A CA 1
ATOM 1378 C C . TYR A 1 175 ? 18.350 1.730 -24.262 1.00 88.19 175 TYR A C 1
ATOM 1380 O O . TYR A 1 175 ? 18.633 0.736 -24.930 1.00 88.19 175 TYR A O 1
ATOM 1388 N N . ARG A 1 176 ? 18.642 1.832 -22.970 1.00 90.44 176 ARG A N 1
ATOM 1389 C CA . ARG A 1 176 ? 19.268 0.779 -22.177 1.00 90.44 176 ARG A CA 1
ATOM 1390 C C . ARG A 1 176 ? 18.377 0.447 -21.007 1.00 90.44 176 ARG A C 1
ATOM 1392 O O . ARG A 1 176 ? 18.158 1.266 -20.110 1.00 90.44 176 ARG A O 1
ATOM 1399 N N . TYR A 1 177 ? 17.862 -0.768 -21.026 1.00 92.94 177 TYR A N 1
ATOM 1400 C CA . TYR A 1 177 ? 17.031 -1.290 -19.968 1.00 92.94 177 TYR A CA 1
ATOM 1401 C C . TYR A 1 177 ? 17.863 -2.098 -18.975 1.00 92.94 177 TYR A C 1
ATOM 1403 O O . TYR A 1 177 ? 18.603 -3.014 -19.330 1.00 92.94 177 TYR A O 1
ATOM 1411 N N . ASN A 1 178 ? 17.705 -1.800 -17.688 1.00 93.00 178 ASN A N 1
ATOM 1412 C CA . ASN A 1 178 ? 18.255 -2.615 -16.620 1.00 93.00 178 ASN A CA 1
ATOM 1413 C C . ASN A 1 178 ? 17.132 -3.183 -15.751 1.00 93.00 178 ASN A C 1
ATOM 1415 O O . ASN A 1 178 ? 16.578 -2.527 -14.862 1.00 93.00 178 ASN A O 1
ATOM 1419 N N . SER A 1 179 ? 16.835 -4.460 -15.988 1.00 94.00 179 SER A N 1
ATOM 1420 C CA . SER A 1 179 ? 15.750 -5.174 -15.320 1.00 94.00 179 SER A CA 1
ATOM 1421 C C . SER A 1 179 ? 15.910 -5.281 -13.811 1.00 94.00 179 SER A C 1
ATOM 1423 O O . SER A 1 179 ? 14.907 -5.288 -13.096 1.00 94.00 179 SER A O 1
ATOM 1425 N N . LYS A 1 180 ? 17.142 -5.285 -13.293 1.00 91.69 180 LYS A N 1
ATOM 1426 C CA . LYS A 1 180 ? 17.401 -5.404 -11.851 1.00 91.69 180 LYS A CA 1
ATOM 1427 C C . LYS A 1 180 ? 16.885 -4.187 -11.083 1.00 91.69 180 LYS A C 1
ATOM 1429 O O . LYS A 1 180 ? 16.287 -4.353 -10.019 1.00 91.69 180 LYS A O 1
ATOM 1434 N N . TRP A 1 181 ? 17.046 -2.987 -11.647 1.00 89.19 181 TRP A N 1
ATOM 1435 C CA . TRP A 1 181 ? 16.557 -1.740 -11.043 1.00 89.19 181 TRP A CA 1
ATOM 1436 C C . TRP A 1 181 ? 15.032 -1.616 -11.065 1.00 89.19 181 TRP A C 1
ATOM 1438 O O . TRP A 1 181 ? 14.478 -0.874 -10.258 1.00 89.19 181 TRP A O 1
ATOM 1448 N N . LEU A 1 182 ? 14.347 -2.363 -11.936 1.00 89.50 182 LEU A N 1
ATOM 1449 C CA . LEU A 1 182 ? 12.885 -2.416 -11.957 1.00 89.50 182 LEU A CA 1
ATOM 1450 C C . LEU A 1 182 ? 12.331 -3.521 -11.049 1.00 89.50 182 LEU A C 1
ATOM 1452 O O . LEU A 1 182 ? 11.470 -3.274 -10.204 1.00 89.50 182 LEU A O 1
ATOM 1456 N N . LEU A 1 183 ? 12.831 -4.747 -11.222 1.00 92.56 183 LEU A N 1
ATOM 1457 C CA . LEU A 1 183 ? 12.289 -5.940 -10.574 1.00 92.56 183 LEU A CA 1
ATOM 1458 C C . LEU A 1 183 ? 12.532 -5.941 -9.065 1.00 92.56 183 LEU A C 1
ATOM 1460 O O . LEU A 1 183 ? 11.638 -6.333 -8.318 1.00 92.56 183 LEU A O 1
ATOM 1464 N N . GLY A 1 184 ? 13.695 -5.473 -8.601 1.00 90.88 184 GLY A N 1
ATOM 1465 C CA . GLY A 1 184 ? 14.024 -5.439 -7.172 1.00 90.88 184 GLY A CA 1
ATOM 1466 C C . GLY A 1 184 ? 13.021 -4.617 -6.348 1.00 90.88 184 GLY A C 1
ATOM 1467 O O . GLY A 1 184 ? 12.368 -5.167 -5.457 1.00 90.88 184 GLY A O 1
ATOM 1468 N N . PRO A 1 185 ? 12.826 -3.321 -6.658 1.00 90.81 185 PRO A N 1
ATOM 1469 C CA . PRO A 1 185 ? 11.852 -2.478 -5.963 1.00 90.81 185 PRO A CA 1
ATOM 1470 C C . PRO A 1 185 ? 10.414 -3.002 -6.054 1.00 90.81 185 PRO A C 1
ATOM 1472 O O . PRO A 1 185 ? 9.665 -2.916 -5.075 1.00 90.81 185 PRO A O 1
ATOM 1475 N N . TYR A 1 186 ? 10.029 -3.576 -7.199 1.00 92.06 186 TYR A N 1
ATOM 1476 C CA . TYR A 1 186 ? 8.707 -4.176 -7.378 1.00 92.06 186 TYR A CA 1
ATOM 1477 C C . TYR A 1 186 ? 8.502 -5.416 -6.515 1.00 92.06 186 TYR A C 1
ATOM 1479 O O . TYR A 1 186 ? 7.479 -5.511 -5.836 1.00 92.06 186 TYR A O 1
ATOM 1487 N N . ALA A 1 187 ? 9.480 -6.319 -6.470 1.00 92.94 187 ALA A N 1
ATOM 1488 C CA . ALA A 1 187 ? 9.435 -7.509 -5.629 1.00 92.94 187 ALA A CA 1
ATOM 1489 C C . ALA A 1 187 ? 9.323 -7.145 -4.141 1.00 92.94 187 ALA A C 1
ATOM 1491 O O . ALA A 1 187 ? 8.469 -7.691 -3.441 1.00 92.94 187 ALA A O 1
ATOM 1492 N N . ILE A 1 188 ? 10.110 -6.168 -3.672 1.00 90.88 188 ILE A N 1
ATOM 1493 C CA . ILE A 1 188 ? 10.044 -5.682 -2.283 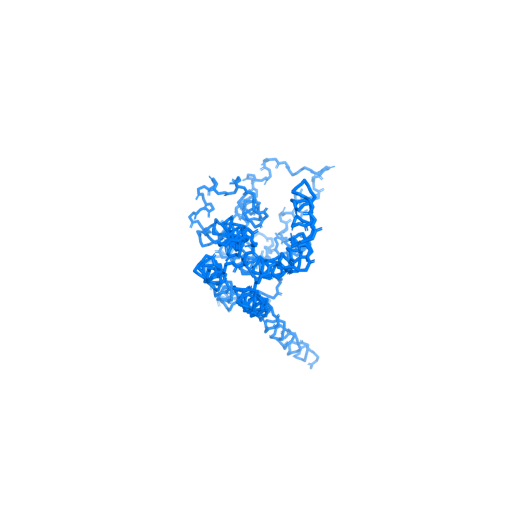1.00 90.88 188 ILE A CA 1
ATOM 1494 C C . ILE A 1 188 ? 8.657 -5.101 -1.983 1.00 90.88 188 ILE A C 1
ATOM 1496 O O . ILE A 1 188 ? 8.030 -5.473 -0.988 1.00 90.88 188 ILE A O 1
ATOM 1500 N N . GLY A 1 189 ? 8.146 -4.222 -2.854 1.00 91.00 189 GLY A N 1
ATOM 1501 C CA . GLY A 1 189 ? 6.819 -3.627 -2.691 1.00 91.00 189 GLY A CA 1
ATOM 1502 C C . GLY A 1 189 ? 5.707 -4.678 -2.647 1.00 91.00 189 GLY A C 1
ATOM 1503 O O . GLY A 1 189 ? 4.841 -4.628 -1.770 1.00 91.00 189 GLY A O 1
ATOM 1504 N N . LEU A 1 190 ? 5.747 -5.658 -3.553 1.00 93.50 190 LEU A N 1
ATOM 1505 C CA . LEU A 1 190 ? 4.781 -6.754 -3.606 1.00 93.50 190 LEU A CA 1
ATOM 1506 C C . LEU A 1 190 ? 4.846 -7.641 -2.360 1.00 93.50 190 LEU A C 1
ATOM 1508 O O . LEU A 1 190 ? 3.787 -7.977 -1.830 1.00 93.50 190 LEU A O 1
ATOM 1512 N N . ALA A 1 191 ? 6.043 -7.971 -1.867 1.00 92.75 191 ALA A N 1
ATOM 1513 C CA . ALA A 1 191 ? 6.232 -8.805 -0.680 1.00 92.75 191 ALA A CA 1
ATOM 1514 C C . ALA A 1 191 ? 5.706 -8.125 0.594 1.00 92.75 191 ALA A C 1
ATOM 1516 O O . ALA A 1 191 ? 4.920 -8.717 1.334 1.00 92.75 191 ALA A O 1
ATOM 1517 N N . VAL A 1 192 ? 6.066 -6.856 0.818 1.00 91.19 192 VAL A N 1
ATOM 1518 C CA . VAL A 1 192 ? 5.577 -6.068 1.966 1.00 91.19 192 VAL A CA 1
ATOM 1519 C C . VAL A 1 192 ? 4.054 -5.939 1.931 1.00 91.19 192 VAL A C 1
ATOM 1521 O O . VAL A 1 192 ? 3.374 -6.124 2.945 1.00 91.19 192 VAL A O 1
ATOM 1524 N N . THR A 1 193 ? 3.500 -5.665 0.749 1.00 93.12 193 THR A N 1
ATOM 1525 C CA . THR A 1 193 ? 2.048 -5.575 0.569 1.00 93.12 193 THR A CA 1
ATOM 1526 C C . THR A 1 193 ? 1.387 -6.915 0.859 1.00 93.12 193 THR A C 1
ATOM 1528 O O . THR A 1 193 ? 0.446 -6.956 1.643 1.00 93.12 193 THR A O 1
ATOM 1531 N N . PHE A 1 194 ? 1.905 -8.016 0.313 1.00 94.19 194 PHE A N 1
ATOM 1532 C CA . PHE A 1 194 ? 1.364 -9.356 0.538 1.00 94.19 194 PHE A CA 1
ATOM 1533 C C . PHE A 1 194 ? 1.323 -9.722 2.027 1.00 94.19 194 PHE A C 1
ATOM 1535 O O . PHE A 1 194 ? 0.277 -10.135 2.524 1.00 94.19 194 PHE A O 1
ATOM 1542 N N . LEU A 1 195 ? 2.404 -9.464 2.772 1.00 92.00 195 LEU A N 1
ATOM 1543 C CA . LEU A 1 195 ? 2.434 -9.657 4.228 1.00 92.00 195 LEU A CA 1
ATOM 1544 C C . LEU A 1 195 ? 1.362 -8.823 4.946 1.00 92.00 195 LEU A C 1
ATOM 1546 O O . LEU A 1 195 ? 0.701 -9.309 5.863 1.00 92.00 195 LEU A O 1
ATOM 1550 N N . THR A 1 196 ? 1.139 -7.588 4.494 1.00 91.50 196 THR A N 1
ATOM 1551 C CA . THR A 1 196 ? 0.108 -6.703 5.054 1.00 91.50 196 THR A CA 1
ATOM 1552 C C . THR A 1 196 ? -1.298 -7.255 4.802 1.00 91.50 196 THR A C 1
ATOM 1554 O O . THR A 1 196 ? -2.146 -7.224 5.696 1.00 91.50 196 THR A O 1
ATOM 1557 N N . ILE A 1 197 ? -1.547 -7.792 3.602 1.00 92.62 197 ILE A N 1
ATOM 1558 C CA . ILE A 1 197 ? -2.819 -8.436 3.246 1.00 92.62 197 ILE A CA 1
ATOM 1559 C C . ILE A 1 197 ? -3.037 -9.689 4.088 1.00 92.62 197 ILE A C 1
ATOM 1561 O O . ILE A 1 197 ? -4.140 -9.874 4.597 1.00 92.62 197 ILE A O 1
ATOM 1565 N N . LEU A 1 198 ? -2.017 -10.535 4.261 1.00 92.50 198 LEU A N 1
ATOM 1566 C CA . LEU A 1 198 ? -2.126 -11.745 5.077 1.00 92.50 198 LEU A CA 1
ATOM 1567 C C . LEU A 1 198 ? -2.475 -11.406 6.525 1.00 92.50 198 LEU A C 1
ATOM 1569 O O . LEU A 1 198 ? -3.415 -11.977 7.074 1.00 92.50 198 LEU A O 1
ATOM 1573 N N . LEU A 1 199 ? -1.782 -10.435 7.123 1.00 91.44 199 LEU A N 1
ATOM 1574 C CA . LEU A 1 199 ? -2.045 -10.008 8.498 1.00 91.44 199 LEU A CA 1
ATOM 1575 C C . LEU A 1 199 ? -3.434 -9.378 8.653 1.00 91.44 199 LEU A C 1
ATOM 1577 O O . LEU A 1 199 ? -4.136 -9.682 9.620 1.00 91.44 199 LEU A O 1
ATOM 1581 N N . GLY A 1 200 ? -3.859 -8.552 7.695 1.00 88.88 200 GLY A N 1
ATOM 1582 C CA . GLY A 1 200 ? -5.202 -7.973 7.678 1.00 88.88 200 GLY A CA 1
ATOM 1583 C C . GLY A 1 200 ? -6.300 -9.026 7.493 1.00 88.88 200 GLY A C 1
ATOM 1584 O O . GLY A 1 200 ? -7.281 -9.048 8.236 1.00 88.88 200 GLY A O 1
ATOM 1585 N N . THR A 1 201 ? -6.111 -9.959 6.562 1.00 88.50 201 THR A N 1
ATOM 1586 C CA . THR A 1 201 ? -7.075 -11.033 6.273 1.00 88.50 201 THR A CA 1
ATOM 1587 C C . THR A 1 201 ? -7.182 -11.995 7.450 1.00 88.50 201 THR A C 1
ATOM 1589 O O . THR A 1 201 ? -8.282 -12.365 7.854 1.00 88.50 201 THR A O 1
ATOM 1592 N N . HIS A 1 202 ? -6.052 -12.343 8.062 1.00 89.25 202 HIS A N 1
ATOM 1593 C CA . HIS A 1 202 ? -6.020 -13.130 9.287 1.00 89.25 202 HIS A CA 1
ATOM 1594 C C . HIS A 1 202 ? -6.743 -12.409 10.436 1.00 89.25 202 HIS A C 1
ATOM 1596 O O . HIS A 1 202 ? -7.534 -13.019 11.155 1.00 89.25 202 HIS A O 1
ATOM 1602 N N . ALA A 1 203 ? -6.551 -11.093 10.572 1.00 87.00 203 ALA A N 1
ATOM 1603 C CA . ALA A 1 203 ? -7.273 -10.284 11.548 1.00 87.00 203 ALA A CA 1
ATOM 1604 C C . ALA A 1 203 ? -8.794 -10.267 11.303 1.00 87.00 203 ALA A C 1
ATOM 1606 O O . ALA A 1 203 ? -9.566 -10.386 12.258 1.00 87.00 203 ALA A O 1
ATOM 1607 N N . LEU A 1 204 ? -9.231 -10.183 10.040 1.00 84.31 204 LEU A N 1
ATOM 1608 C CA . LEU A 1 204 ? -10.645 -10.306 9.670 1.00 84.31 204 LEU A CA 1
ATOM 1609 C C . LEU A 1 204 ? -11.217 -11.677 10.029 1.00 84.31 204 LEU A C 1
ATOM 1611 O O . LEU A 1 204 ? -12.331 -11.759 10.553 1.00 84.31 204 LEU A O 1
ATOM 1615 N N . TRP A 1 205 ? -10.467 -12.737 9.732 1.00 84.50 205 TRP A N 1
ATOM 1616 C CA . TRP A 1 205 ? -10.902 -14.110 9.959 1.00 84.50 205 TRP A CA 1
ATOM 1617 C C . TRP A 1 205 ? -11.129 -14.392 11.446 1.00 84.50 205 TRP A C 1
ATOM 1619 O O . TRP A 1 205 ? -12.153 -14.963 11.811 1.00 84.50 205 TRP A O 1
ATOM 1629 N N . GLN A 1 206 ? -10.237 -13.901 12.310 1.00 85.06 206 GLN A N 1
ATOM 1630 C CA . GLN A 1 206 ? -10.324 -14.120 13.756 1.00 85.06 206 GLN A CA 1
ATOM 1631 C C . GLN A 1 206 ? -11.474 -13.368 14.444 1.00 85.06 206 GLN A C 1
ATOM 1633 O O . GLN A 1 206 ? -11.999 -13.853 15.443 1.00 85.06 206 GLN A O 1
ATOM 1638 N N . HIS A 1 207 ? -11.866 -12.186 13.952 1.00 76.81 207 HIS A N 1
ATOM 1639 C CA . HIS A 1 207 ? -12.741 -11.276 14.712 1.00 76.81 207 HIS A CA 1
ATOM 1640 C C . HIS A 1 207 ? -14.095 -10.974 14.066 1.00 76.81 207 HIS A C 1
ATOM 1642 O O . HIS A 1 207 ? -14.826 -10.120 14.575 1.00 76.81 207 HIS A O 1
ATOM 1648 N N . ASN A 1 208 ? -14.434 -11.661 12.967 1.00 69.12 208 ASN A N 1
ATOM 1649 C CA . ASN A 1 208 ? -15.709 -11.536 12.249 1.00 69.12 208 ASN A CA 1
ATOM 1650 C C . ASN A 1 208 ? -16.174 -10.070 12.117 1.00 69.12 208 ASN A C 1
ATOM 1652 O O . ASN A 1 208 ? -17.317 -9.714 12.413 1.00 69.12 208 ASN A O 1
ATOM 1656 N N . THR A 1 209 ? -15.255 -9.174 11.747 1.00 61.41 209 THR A N 1
ATOM 1657 C CA . THR A 1 209 ? -15.544 -7.742 11.679 1.00 61.41 209 THR A CA 1
ATOM 1658 C C . THR A 1 209 ? -16.259 -7.438 10.358 1.00 61.41 209 THR A C 1
ATOM 1660 O O . THR A 1 209 ? -15.660 -7.297 9.290 1.00 61.41 209 THR A O 1
ATOM 1663 N N . SER A 1 210 ? -17.591 -7.396 10.405 1.00 55.47 210 SER A N 1
ATOM 1664 C CA . SER A 1 210 ? -18.446 -7.001 9.275 1.00 55.47 210 SER A CA 1
ATOM 1665 C C . SER A 1 210 ? -18.373 -5.497 8.968 1.00 55.47 210 SER A C 1
ATOM 1667 O O . SER A 1 210 ? -18.554 -5.100 7.818 1.00 55.47 210 SER A O 1
ATOM 1669 N N . ASN A 1 211 ? -18.026 -4.668 9.960 1.00 52.91 211 ASN A N 1
ATOM 1670 C CA . ASN A 1 211 ? -17.959 -3.209 9.838 1.00 52.91 211 ASN A CA 1
ATOM 1671 C C . ASN A 1 211 ? -16.561 -2.750 9.403 1.00 52.91 211 ASN A C 1
ATOM 1673 O O . ASN A 1 211 ? -15.592 -2.912 10.141 1.00 52.91 211 ASN A O 1
ATOM 1677 N N . ARG A 1 212 ? -16.459 -2.218 8.175 1.00 60.03 212 ARG A N 1
ATOM 1678 C CA . ARG A 1 212 ? -15.186 -2.073 7.434 1.00 60.03 212 ARG A CA 1
ATOM 1679 C C . ARG A 1 212 ? -14.998 -0.710 6.766 1.00 60.03 212 ARG A C 1
ATOM 1681 O O . ARG A 1 212 ? -14.476 -0.622 5.655 1.00 60.03 212 ARG A O 1
ATOM 1688 N N . SER A 1 213 ? -15.418 0.360 7.427 1.00 64.12 213 SER A N 1
ATOM 1689 C CA . SER A 1 213 ? -15.166 1.726 6.962 1.00 64.12 213 SER A CA 1
ATOM 1690 C C . SER A 1 213 ? -14.674 2.597 8.109 1.00 64.12 213 SER A C 1
ATOM 1692 O O . SER A 1 213 ? -15.255 2.544 9.187 1.00 64.12 213 SER A O 1
ATOM 1694 N N . PHE A 1 214 ? -13.690 3.463 7.849 1.00 59.59 214 PHE A N 1
ATOM 1695 C CA . PHE A 1 214 ? -13.330 4.585 8.732 1.00 59.59 214 PHE A CA 1
ATOM 1696 C C . PHE A 1 214 ? -14.322 5.745 8.625 1.00 59.59 214 PHE A C 1
ATOM 1698 O O . PHE A 1 214 ? -14.000 6.873 8.985 1.00 59.59 214 PHE A O 1
ATOM 1705 N N . ASN A 1 215 ? -15.531 5.497 8.113 1.00 68.50 215 ASN A N 1
ATOM 1706 C CA . ASN A 1 215 ? -16.586 6.482 8.233 1.00 68.50 215 ASN A CA 1
ATOM 1707 C C . ASN A 1 215 ? -16.736 6.770 9.720 1.00 68.50 215 ASN A C 1
ATOM 1709 O O . ASN A 1 215 ? -16.916 5.847 10.516 1.00 68.50 215 ASN A O 1
ATOM 1713 N N . PHE A 1 216 ? -16.616 8.043 10.081 1.00 63.94 216 PHE A N 1
ATOM 1714 C CA . PHE A 1 216 ? -16.688 8.485 11.466 1.00 63.94 216 PHE A CA 1
ATOM 1715 C C . PHE A 1 216 ? -17.924 7.905 12.164 1.00 63.94 216 PHE A C 1
ATOM 1717 O O . PHE A 1 216 ? -17.820 7.392 13.270 1.00 63.94 216 PHE A O 1
ATOM 1724 N N . SER A 1 217 ? -19.056 7.843 11.456 1.00 64.50 217 SER A N 1
ATOM 1725 C CA . SER A 1 217 ? -20.289 7.202 11.918 1.00 64.50 217 SER A CA 1
ATOM 1726 C C . SER A 1 217 ? -20.121 5.736 12.333 1.00 64.50 217 SER A C 1
ATOM 1728 O O . SER A 1 217 ? -20.699 5.333 13.333 1.00 64.50 217 SER A O 1
ATOM 1730 N N . HIS A 1 218 ? -19.318 4.937 11.625 1.00 68.00 218 HIS A N 1
ATOM 1731 C CA . HIS A 1 218 ? -19.051 3.538 11.980 1.00 68.00 218 HIS A CA 1
ATOM 1732 C C . HIS A 1 218 ? -18.135 3.403 13.192 1.00 68.00 218 HIS A C 1
ATOM 1734 O O . HIS A 1 218 ? -18.320 2.486 13.988 1.00 68.00 218 HIS A O 1
ATOM 1740 N N . ILE A 1 219 ? -17.150 4.294 13.322 1.00 68.88 219 ILE A N 1
ATOM 1741 C CA . ILE A 1 219 ? -16.284 4.336 14.504 1.00 68.88 219 ILE A CA 1
ATOM 1742 C C . ILE A 1 219 ? -17.137 4.705 15.711 1.00 68.88 219 ILE A C 1
ATOM 1744 O O . ILE A 1 219 ? -17.197 3.920 16.647 1.00 68.88 219 ILE A O 1
ATOM 1748 N N . VAL A 1 220 ? -17.886 5.809 15.626 1.00 69.44 220 VAL A N 1
ATOM 1749 C CA . VAL A 1 220 ? -18.794 6.276 16.681 1.00 69.44 220 VAL A CA 1
ATOM 1750 C C . VAL A 1 220 ? -19.833 5.220 17.039 1.00 69.44 220 VAL A C 1
ATOM 1752 O O . VAL A 1 220 ? -20.033 4.955 18.217 1.00 69.44 220 VAL A O 1
ATOM 1755 N N . ALA A 1 221 ? -20.462 4.571 16.057 1.00 68.69 221 ALA A N 1
ATOM 1756 C CA . ALA A 1 221 ? -21.427 3.503 16.317 1.00 68.69 221 ALA A CA 1
ATOM 1757 C C . ALA A 1 221 ? -20.790 2.294 17.020 1.00 68.69 221 ALA A C 1
ATOM 1759 O O . ALA A 1 221 ? -21.448 1.637 17.820 1.00 68.69 221 ALA A O 1
ATOM 1760 N N . ALA A 1 222 ? -19.517 1.999 16.744 1.00 66.81 222 ALA A N 1
ATOM 1761 C CA . ALA A 1 222 ? -18.801 0.891 17.367 1.00 66.81 222 ALA A CA 1
ATOM 1762 C C . ALA A 1 222 ? -18.175 1.252 18.732 1.00 66.81 222 ALA A C 1
ATOM 1764 O O . ALA A 1 222 ? -17.899 0.344 19.518 1.00 66.81 222 ALA A O 1
ATOM 1765 N N . THR A 1 223 ? -17.956 2.544 19.010 1.00 62.94 223 THR A N 1
ATOM 1766 C CA . THR A 1 223 ? -17.441 3.074 20.288 1.00 62.94 223 THR A CA 1
ATOM 1767 C C . THR A 1 223 ? -18.518 3.618 21.215 1.00 62.94 223 THR A C 1
ATOM 1769 O O . THR A 1 223 ? -18.190 4.023 22.328 1.00 62.94 223 THR A O 1
ATOM 1772 N N . ARG A 1 224 ? -19.773 3.719 20.763 1.00 64.75 224 ARG A N 1
ATOM 1773 C CA . ARG A 1 224 ? -20.846 4.357 21.527 1.00 64.75 224 ARG A CA 1
ATOM 1774 C C . ARG A 1 224 ? -21.117 3.569 22.806 1.00 64.75 224 ARG A C 1
ATOM 1776 O O . ARG A 1 224 ? -21.632 2.456 22.764 1.00 64.75 224 ARG A O 1
ATOM 1783 N N . THR A 1 225 ? -20.771 4.171 23.936 1.00 66.88 225 THR A N 1
ATOM 1784 C CA . THR A 1 225 ? -21.177 3.741 25.274 1.00 66.88 225 THR A CA 1
ATOM 1785 C C . THR A 1 225 ? -22.124 4.791 25.846 1.00 66.88 225 THR A C 1
ATOM 1787 O O . THR A 1 225 ? -22.041 5.963 25.473 1.00 66.88 225 THR A O 1
ATOM 1790 N N . VAL A 1 226 ? -23.012 4.396 26.765 1.00 67.69 226 VAL A N 1
ATOM 1791 C CA . VAL A 1 226 ? -23.955 5.326 27.421 1.00 67.69 226 VAL A CA 1
ATOM 1792 C C . VAL A 1 226 ? -23.203 6.495 28.071 1.00 67.69 226 VAL A C 1
ATOM 1794 O O . VAL A 1 226 ? -23.593 7.646 27.927 1.00 67.69 226 VAL A O 1
ATOM 1797 N N . ILE A 1 227 ? -22.040 6.208 28.667 1.00 65.88 227 ILE A N 1
ATOM 1798 C CA . ILE A 1 227 ? -21.140 7.203 29.265 1.00 65.88 227 ILE A CA 1
ATOM 1799 C C . ILE A 1 227 ? -20.668 8.235 28.230 1.00 65.88 227 ILE A C 1
ATOM 1801 O O . ILE A 1 227 ? -20.627 9.429 28.517 1.00 65.88 227 ILE A O 1
ATOM 1805 N N . PHE A 1 228 ? -20.303 7.789 27.024 1.00 69.06 228 PHE A N 1
ATOM 1806 C CA . PHE A 1 228 ? -19.853 8.689 25.964 1.00 69.06 228 PHE A CA 1
ATOM 1807 C C . PHE A 1 228 ? -21.001 9.549 25.422 1.00 69.06 228 PHE A C 1
ATOM 1809 O O . PHE A 1 228 ? -20.797 10.716 25.094 1.00 69.06 228 PHE A O 1
ATOM 1816 N N . ASP A 1 229 ? -22.213 8.996 25.365 1.00 72.75 229 ASP A N 1
ATOM 1817 C CA . ASP A 1 229 ? -23.409 9.727 24.948 1.00 72.75 229 ASP A CA 1
ATOM 1818 C C . ASP A 1 229 ? -23.842 10.791 25.957 1.00 72.75 229 ASP A C 1
ATOM 1820 O O . ASP A 1 229 ? -24.194 11.901 25.551 1.00 72.75 229 ASP A O 1
ATOM 1824 N N . ASP A 1 230 ? -23.759 10.490 27.252 1.00 72.06 230 ASP A N 1
ATOM 1825 C CA . ASP A 1 230 ? -24.029 11.458 28.317 1.00 72.06 230 ASP A CA 1
ATOM 1826 C C . ASP A 1 230 ? -22.976 12.578 28.315 1.00 72.06 230 ASP A C 1
ATOM 1828 O O . ASP A 1 230 ? -23.315 13.762 28.326 1.00 72.06 230 ASP A O 1
ATOM 1832 N N . ALA A 1 231 ? -21.697 12.224 28.156 1.00 68.62 231 ALA A N 1
ATOM 1833 C CA . ALA A 1 231 ? -20.614 13.195 28.013 1.00 68.62 231 ALA A CA 1
ATOM 1834 C C . ALA A 1 231 ? -20.779 14.114 26.788 1.00 68.62 231 ALA A C 1
ATOM 1836 O O . ALA A 1 231 ? -20.485 15.310 26.859 1.00 68.62 231 ALA A O 1
ATOM 1837 N N . LEU A 1 232 ? -21.244 13.571 25.658 1.00 70.31 232 LEU A N 1
ATOM 1838 C CA . LEU A 1 232 ? -21.514 14.344 24.443 1.00 70.31 232 LEU A CA 1
ATOM 1839 C C . LEU A 1 232 ? -22.736 15.256 24.584 1.00 70.31 232 LEU A C 1
ATOM 1841 O O . LEU A 1 232 ? -22.731 16.346 24.013 1.00 70.31 232 LEU A O 1
ATOM 1845 N N . ARG A 1 233 ? -23.768 14.839 25.329 1.00 73.50 233 ARG A N 1
ATOM 1846 C CA . ARG A 1 233 ? -24.945 15.677 25.620 1.00 73.50 233 ARG A CA 1
ATOM 1847 C C . ARG A 1 233 ? -24.580 16.908 26.446 1.00 73.50 233 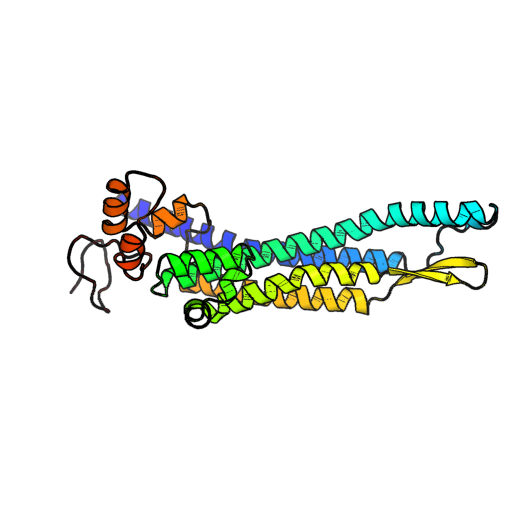ARG A C 1
ATOM 1849 O O . ARG A 1 233 ? -25.107 17.988 26.181 1.00 73.50 233 ARG A O 1
ATOM 1856 N N . ASP A 1 234 ? -23.651 16.755 27.385 1.00 67.06 234 ASP A N 1
ATOM 1857 C CA . ASP A 1 234 ? -23.197 17.844 28.254 1.00 67.06 234 ASP A CA 1
ATOM 1858 C C . ASP A 1 234 ? -22.133 18.745 27.600 1.00 67.06 234 ASP A C 1
ATOM 1860 O O . ASP A 1 234 ? -21.935 19.899 28.006 1.00 67.06 234 ASP A O 1
ATOM 1864 N N . ALA A 1 235 ? -21.458 18.264 26.550 1.00 69.12 235 ALA A N 1
ATOM 1865 C CA . ALA A 1 235 ? -20.461 19.030 25.810 1.00 69.12 235 ALA A CA 1
ATOM 1866 C C . ALA A 1 235 ? -21.117 20.154 24.982 1.00 69.12 235 ALA A C 1
ATOM 1868 O O . ALA A 1 235 ? -21.455 20.004 23.811 1.00 69.12 235 ALA A O 1
ATOM 1869 N N . LYS A 1 236 ? -21.251 21.346 25.579 1.00 58.75 236 LYS A N 1
ATOM 1870 C CA . LYS A 1 236 ? -21.885 22.527 24.953 1.00 58.75 236 LYS A CA 1
ATOM 1871 C C . LYS A 1 236 ? -21.186 23.094 23.706 1.00 58.75 236 LYS A C 1
ATOM 1873 O O . LYS A 1 236 ? -21.715 24.020 23.100 1.00 58.75 236 LYS A O 1
ATOM 1878 N N . ARG A 1 237 ? -20.018 22.596 23.298 1.00 55.81 237 ARG A N 1
ATOM 1879 C CA . ARG A 1 237 ? -19.257 23.048 22.116 1.00 55.81 237 ARG A CA 1
ATOM 1880 C C . ARG A 1 237 ? -18.406 21.894 21.596 1.00 55.81 237 ARG A C 1
ATOM 1882 O O . ARG A 1 237 ? -18.208 20.923 22.308 1.00 55.81 237 ARG A O 1
ATOM 1889 N N . HIS A 1 238 ? -17.892 22.030 20.372 1.00 58.84 238 HIS A N 1
ATOM 1890 C CA . HIS A 1 238 ? -17.145 21.041 19.573 1.00 58.84 238 HIS A CA 1
ATOM 1891 C C . HIS A 1 238 ? -15.786 20.608 20.184 1.00 58.84 238 HIS A C 1
ATOM 1893 O O . HIS A 1 238 ? -14.814 20.367 19.471 1.00 58.84 238 HIS A O 1
ATOM 1899 N N . HIS A 1 239 ? -15.676 20.575 21.509 1.00 61.09 239 HIS A N 1
ATOM 1900 C CA . HIS A 1 239 ? -14.471 20.296 22.261 1.00 61.09 239 HIS A CA 1
ATOM 1901 C C . HIS A 1 239 ? -14.822 19.383 23.433 1.00 61.09 239 HIS A C 1
ATOM 1903 O O . HIS A 1 239 ? -15.553 19.777 24.343 1.00 61.09 239 HIS A O 1
ATOM 1909 N N . ILE A 1 240 ? -14.303 18.158 23.397 1.00 62.53 240 ILE A N 1
ATOM 1910 C CA . ILE A 1 240 ? -14.415 17.214 24.507 1.00 62.53 240 ILE A CA 1
ATOM 1911 C C . ILE A 1 240 ? -13.471 17.717 25.611 1.00 62.53 240 ILE A C 1
ATOM 1913 O O . ILE A 1 240 ? -12.281 17.896 25.340 1.00 62.53 240 ILE A O 1
ATOM 1917 N N . PRO A 1 241 ? -13.952 17.990 26.838 1.00 67.06 241 PRO A N 1
ATOM 1918 C CA . PRO A 1 241 ? -13.094 18.467 27.918 1.00 67.06 241 PRO A CA 1
ATOM 1919 C C . PRO A 1 241 ? -11.964 17.469 28.193 1.00 67.06 241 PRO A C 1
ATOM 1921 O O . PRO A 1 241 ? -12.213 16.272 28.307 1.00 67.06 241 PRO A O 1
ATOM 1924 N N . HIS A 1 242 ? -10.727 17.944 28.368 1.00 65.12 242 HIS A N 1
ATOM 1925 C CA . HIS A 1 242 ? -9.566 17.074 28.623 1.00 65.12 242 HIS A CA 1
ATOM 1926 C C . HIS A 1 242 ? -9.775 16.155 29.841 1.00 65.12 242 HIS A C 1
ATOM 1928 O O . HIS A 1 242 ? -9.416 14.983 29.814 1.00 65.12 242 HIS A O 1
ATOM 1934 N N . LYS A 1 243 ? -10.460 16.660 30.877 1.00 64.44 243 LYS A N 1
ATOM 1935 C CA . LYS A 1 243 ? -10.845 15.876 32.060 1.00 64.44 243 LYS A CA 1
ATOM 1936 C C . LYS A 1 243 ? -11.758 14.695 31.723 1.00 64.44 243 LYS A C 1
ATOM 1938 O O . LYS A 1 243 ? -11.644 13.656 32.350 1.00 64.44 243 LYS A O 1
ATOM 1943 N N . LEU A 1 244 ? -12.622 14.833 30.719 1.00 62.19 244 LEU A N 1
ATOM 1944 C CA . LEU A 1 244 ? -13.496 13.762 30.239 1.00 62.19 244 LEU A CA 1
ATOM 1945 C C . LEU A 1 244 ? -12.708 12.702 29.463 1.00 62.19 244 LEU A C 1
ATOM 1947 O O . LEU A 1 244 ? -13.001 11.523 29.592 1.00 62.19 244 LEU A O 1
ATOM 1951 N N . MET A 1 245 ? -11.660 13.088 28.727 1.00 63.34 245 MET A N 1
ATOM 1952 C CA . MET A 1 245 ? -10.746 12.120 28.099 1.00 63.34 245 MET A CA 1
ATOM 1953 C C . MET A 1 245 ? -9.893 11.350 29.119 1.00 63.3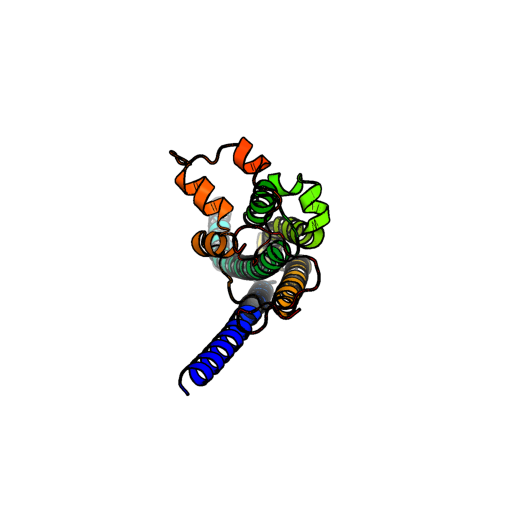4 245 MET A C 1
ATOM 1955 O O . MET A 1 245 ? -9.473 10.234 28.828 1.00 63.34 245 MET A O 1
ATOM 1959 N N . GLU A 1 246 ? -9.626 11.937 30.288 1.00 64.25 246 GLU A N 1
ATOM 1960 C CA . GLU A 1 246 ? -8.952 11.265 31.409 1.00 64.25 246 GLU A CA 1
ATOM 1961 C C . GLU A 1 246 ? -9.916 10.415 32.256 1.00 64.25 246 GLU A C 1
ATOM 1963 O O . GLU A 1 246 ? -9.515 9.371 32.766 1.00 64.25 246 GLU A O 1
ATOM 1968 N N . GLN A 1 247 ? -11.178 10.842 32.402 1.00 59.00 247 GLN A N 1
ATOM 1969 C CA . GLN A 1 247 ? -12.205 10.167 33.211 1.00 59.00 247 GLN A CA 1
ATOM 1970 C C . GLN A 1 247 ? -12.938 9.047 32.468 1.00 59.00 247 GLN A C 1
ATOM 1972 O O . GLN A 1 247 ? -13.272 8.030 33.079 1.00 59.00 247 GLN A O 1
ATOM 1977 N N . CYS A 1 248 ? -13.182 9.194 31.163 1.00 58.97 248 CYS A N 1
ATOM 1978 C CA . CYS A 1 248 ? -13.545 8.071 30.313 1.00 58.97 248 CYS A CA 1
ATOM 1979 C C . CYS A 1 248 ? -12.301 7.187 30.215 1.00 58.97 248 CYS A C 1
ATOM 1981 O O . CYS A 1 248 ? -11.404 7.457 29.419 1.00 58.97 248 CYS A O 1
ATOM 1983 N N . GLY A 1 249 ? -12.226 6.168 31.074 1.00 66.94 249 GLY A N 1
ATOM 1984 C CA . GLY A 1 249 ? -11.171 5.163 31.043 1.00 66.94 249 GLY A CA 1
ATOM 1985 C C . GLY A 1 249 ? -11.025 4.502 29.666 1.00 66.94 249 GLY A C 1
ATOM 1986 O O . GLY A 1 249 ? -11.696 4.841 28.692 1.00 66.94 249 GLY A O 1
ATOM 1987 N N . THR A 1 250 ? -10.120 3.532 29.574 1.00 67.69 250 THR A N 1
ATOM 1988 C CA . THR A 1 250 ? -9.896 2.756 28.348 1.00 67.69 250 THR A CA 1
ATOM 1989 C C . THR A 1 250 ? -11.220 2.304 27.721 1.00 67.69 250 THR A C 1
ATOM 1991 O O . THR A 1 250 ? -12.023 1.637 28.373 1.00 67.69 250 THR A O 1
ATOM 1994 N N . LEU A 1 251 ? -11.449 2.678 26.462 1.00 67.81 251 LEU A N 1
ATOM 1995 C CA . LEU A 1 251 ? -12.628 2.291 25.702 1.00 67.81 251 LEU A CA 1
ATOM 1996 C C . LEU A 1 251 ? -12.448 0.861 25.205 1.00 67.81 251 LEU A C 1
ATOM 1998 O O . LEU A 1 251 ? -11.391 0.499 24.681 1.00 67.81 251 LEU A O 1
ATOM 2002 N N . ARG A 1 252 ? -13.510 0.068 25.334 1.00 66.00 252 ARG A N 1
ATOM 2003 C CA . ARG A 1 252 ? -13.563 -1.301 24.830 1.00 66.00 252 ARG A CA 1
ATOM 2004 C C . ARG A 1 252 ? -14.692 -1.421 23.816 1.00 66.00 252 ARG A C 1
ATOM 2006 O O . ARG A 1 252 ? -15.860 -1.243 24.145 1.00 66.00 252 ARG A O 1
ATOM 2013 N N . PHE A 1 253 ? -14.337 -1.690 22.564 1.00 64.38 253 PHE A N 1
ATOM 2014 C CA . PHE A 1 253 ? -15.307 -1.796 21.476 1.00 64.38 253 PHE A CA 1
ATOM 2015 C C . PHE A 1 253 ? -16.186 -3.046 21.631 1.00 64.38 253 PHE A C 1
ATOM 2017 O O . PHE A 1 253 ? -15.678 -4.149 21.834 1.00 64.38 253 PHE A O 1
ATOM 2024 N N . GLY A 1 254 ? -17.499 -2.887 21.443 1.00 60.56 254 GLY A N 1
ATOM 2025 C CA . GLY A 1 254 ? -18.457 -3.999 21.405 1.00 60.56 254 GLY A CA 1
ATOM 2026 C C . GLY A 1 254 ? -19.034 -4.441 22.754 1.00 60.56 254 GLY A C 1
ATOM 2027 O O . GLY A 1 254 ? -19.771 -5.422 22.783 1.00 60.56 254 GLY A O 1
ATOM 2028 N N . LEU A 1 255 ? -18.746 -3.729 23.847 1.00 52.91 255 LEU A N 1
ATOM 2029 C CA . LEU A 1 255 ? -19.496 -3.852 25.098 1.00 52.91 255 LEU A CA 1
ATOM 2030 C C . LEU A 1 255 ? -20.535 -2.732 25.144 1.00 52.91 255 LEU A C 1
ATOM 2032 O O . LEU A 1 255 ? -20.195 -1.571 25.363 1.00 52.91 255 LEU A O 1
ATOM 2036 N N . ILE A 1 256 ? -21.798 -3.081 24.904 1.00 47.12 256 ILE A N 1
ATOM 2037 C CA . ILE A 1 256 ? -22.914 -2.211 25.269 1.00 47.12 256 ILE A CA 1
ATOM 2038 C C . ILE A 1 256 ? -22.971 -2.273 26.793 1.00 47.12 256 ILE A C 1
ATOM 2040 O O . ILE A 1 256 ? -23.335 -3.298 27.364 1.00 47.12 256 ILE A O 1
ATOM 2044 N N . ASP A 1 257 ? -22.497 -1.213 27.440 1.00 46.50 257 ASP A N 1
ATOM 2045 C CA . ASP A 1 257 ? -22.586 -1.056 28.886 1.00 46.50 257 ASP A CA 1
ATOM 2046 C C . ASP A 1 257 ? -24.067 -0.841 29.229 1.00 46.50 257 ASP A C 1
ATOM 2048 O O . ASP A 1 257 ? -24.601 0.262 29.091 1.00 46.50 257 ASP A O 1
ATOM 2052 N N . GLU A 1 258 ? -24.769 -1.920 29.579 1.00 42.81 258 GLU A N 1
ATOM 2053 C CA . GLU A 1 258 ? -26.064 -1.807 30.238 1.00 42.81 258 GLU A CA 1
ATOM 2054 C C . GLU A 1 258 ? -25.790 -1.264 31.636 1.00 42.81 258 GLU A C 1
ATOM 2056 O O . GLU A 1 258 ? -25.155 -1.921 32.457 1.00 42.81 258 GLU A O 1
ATOM 2061 N N . GLY A 1 259 ? -26.189 -0.011 31.850 1.00 41.16 259 GLY A N 1
ATOM 2062 C CA . GLY A 1 259 ? -25.817 0.804 32.997 1.00 41.16 259 GLY A CA 1
ATOM 2063 C C . GLY A 1 259 ? -25.619 0.040 34.310 1.00 41.16 259 GLY A C 1
ATOM 2064 O O . GLY A 1 259 ? -26.534 -0.595 34.827 1.00 41.16 259 GLY A O 1
ATOM 2065 N N . LYS A 1 260 ? -24.437 0.266 34.897 1.00 37.56 260 LYS A N 1
ATOM 2066 C CA . LYS A 1 260 ? -24.021 -0.067 36.271 1.00 37.56 260 LYS A CA 1
ATOM 2067 C C . LYS A 1 260 ? -23.616 -1.528 36.511 1.00 37.56 260 LYS A C 1
ATOM 2069 O O . LYS A 1 260 ? -24.251 -2.242 37.279 1.00 37.56 260 LYS A O 1
ATOM 2074 N N . GLY A 1 261 ? -22.440 -1.906 36.015 1.00 40.72 261 GLY A N 1
ATOM 2075 C CA . GLY A 1 261 ? -21.671 -3.012 36.596 1.00 40.72 261 GLY A CA 1
ATOM 2076 C C . GLY A 1 261 ? -20.758 -3.685 35.587 1.00 40.72 261 GLY A C 1
ATOM 2077 O O . GLY A 1 261 ? -21.218 -4.466 34.766 1.00 40.72 261 GLY A O 1
ATOM 2078 N N . GLY A 1 262 ? -19.455 -3.406 35.664 1.00 35.59 262 GLY A N 1
ATOM 2079 C CA . GLY A 1 262 ? -18.464 -3.970 34.750 1.00 35.59 262 GLY A CA 1
ATOM 2080 C C . GLY A 1 262 ? -18.538 -5.499 34.648 1.00 35.59 262 GLY A C 1
ATOM 2081 O O . GLY A 1 262 ? -18.515 -6.206 35.657 1.00 35.59 262 GLY A O 1
ATOM 2082 N N . PHE A 1 263 ? -18.581 -5.999 33.411 1.00 38.53 263 PHE A N 1
ATOM 2083 C CA . PHE A 1 263 ? -18.533 -7.425 33.091 1.00 38.53 263 PHE A CA 1
ATOM 2084 C C . PHE A 1 263 ? -17.281 -8.091 33.676 1.00 38.53 263 PHE A C 1
ATOM 2086 O O . PHE A 1 263 ? -16.147 -7.690 33.392 1.00 38.53 263 PHE A O 1
ATOM 2093 N N . ARG A 1 264 ? -17.474 -9.171 34.441 1.00 42.72 264 ARG A N 1
ATOM 2094 C CA . ARG A 1 264 ? -16.388 -10.085 34.813 1.00 42.72 264 ARG A CA 1
ATOM 2095 C C . ARG A 1 264 ? -16.030 -10.973 33.617 1.00 42.72 264 ARG A C 1
ATOM 2097 O O . ARG A 1 264 ? -16.883 -11.434 32.865 1.00 42.72 264 ARG A O 1
ATOM 2104 N N . ARG A 1 265 ? -14.731 -11.216 33.436 1.00 36.41 265 ARG A N 1
ATOM 2105 C CA . ARG A 1 265 ? -14.160 -12.060 32.375 1.00 36.41 265 ARG A CA 1
ATOM 2106 C C . ARG A 1 265 ? -14.724 -13.489 32.480 1.00 36.41 265 ARG A C 1
ATOM 2108 O O . ARG A 1 265 ? -14.325 -14.212 33.383 1.00 36.41 265 ARG A O 1
ATOM 2115 N N . GLY A 1 266 ? -15.614 -13.895 31.568 1.00 42.28 266 GLY A N 1
ATOM 2116 C CA . GLY A 1 266 ? -16.131 -15.274 31.497 1.00 42.28 266 GLY A CA 1
ATOM 2117 C C . GLY A 1 266 ? -17.592 -15.432 31.059 1.00 42.28 266 GLY A C 1
ATOM 2118 O O . GLY A 1 266 ? -17.973 -16.526 30.656 1.00 42.28 266 GLY A O 1
ATOM 2119 N N . GLU A 1 267 ? -18.399 -14.372 31.076 1.00 43.34 267 GLU A N 1
ATOM 2120 C CA . GLU A 1 267 ? -19.826 -14.477 30.743 1.00 43.34 267 GLU A CA 1
ATOM 2121 C C . GLU A 1 267 ? -20.058 -14.449 29.219 1.00 43.34 267 GLU A C 1
ATOM 2123 O O . GLU A 1 267 ? -19.580 -13.557 28.511 1.00 43.34 267 GLU A O 1
ATOM 2128 N N . ARG A 1 268 ? -20.767 -15.459 28.690 1.00 42.38 268 ARG A N 1
ATOM 2129 C CA . ARG A 1 268 ? -21.177 -15.524 27.277 1.00 42.38 268 ARG A CA 1
ATOM 2130 C C . ARG A 1 268 ? -22.575 -14.938 27.109 1.00 42.38 268 ARG A C 1
ATOM 2132 O O . ARG A 1 268 ? -23.526 -15.387 27.738 1.00 42.38 268 ARG A O 1
ATOM 2139 N N . TYR A 1 269 ? -22.704 -14.011 26.166 1.00 39.56 269 TYR A N 1
ATOM 2140 C CA . TYR A 1 269 ? -23.991 -13.506 25.698 1.00 39.56 269 TYR A CA 1
ATOM 2141 C C . TYR A 1 269 ? -24.676 -14.548 24.805 1.00 39.56 269 TYR A C 1
ATOM 2143 O O . TYR A 1 269 ? -24.168 -14.869 23.726 1.00 39.56 269 TYR A O 1
ATOM 2151 N N . LYS A 1 270 ? -25.835 -15.065 25.226 1.00 38.81 270 LYS A N 1
ATOM 2152 C CA . LYS A 1 270 ? -26.709 -15.887 24.378 1.00 38.81 270 LYS A CA 1
ATOM 2153 C C . LYS A 1 270 ? -28.134 -15.336 24.461 1.00 38.81 270 LYS A C 1
ATOM 2155 O O . LYS A 1 270 ? -28.709 -15.267 25.538 1.00 38.81 270 LYS A O 1
ATOM 2160 N N . ASN A 1 271 ? -28.697 -14.932 23.322 1.00 35.09 271 ASN A N 1
ATOM 2161 C CA . ASN A 1 271 ? -30.085 -14.462 23.187 1.00 35.09 271 ASN A CA 1
ATOM 2162 C C . ASN A 1 271 ? -30.482 -13.272 24.087 1.00 35.09 271 ASN A C 1
ATOM 2164 O O . ASN A 1 271 ? -31.605 -13.227 24.576 1.00 35.09 271 ASN A O 1
ATOM 2168 N N . GLY A 1 272 ? -29.580 -12.310 24.310 1.00 35.44 272 GLY A N 1
ATOM 2169 C CA . GLY A 1 272 ? -29.896 -11.105 25.091 1.00 35.44 272 GLY A CA 1
ATOM 2170 C C . GLY A 1 272 ? -30.136 -11.355 26.584 1.00 35.44 272 GLY A C 1
ATOM 2171 O O . GLY A 1 272 ? -30.702 -10.501 27.253 1.00 35.44 272 GLY A O 1
ATOM 2172 N N . ILE A 1 273 ? -29.732 -12.518 27.106 1.00 31.67 273 ILE A N 1
ATOM 2173 C CA . ILE A 1 273 ? -29.817 -12.858 28.528 1.00 31.67 273 ILE A CA 1
ATOM 2174 C C . ILE A 1 273 ? -28.454 -13.404 28.968 1.00 31.67 273 ILE A C 1
ATOM 2176 O O . ILE A 1 273 ? -27.865 -14.257 28.299 1.00 31.67 273 ILE A O 1
ATOM 2180 N N . ILE A 1 274 ? -27.943 -12.906 30.096 1.00 41.38 274 ILE A N 1
ATOM 2181 C CA . ILE A 1 274 ? -26.723 -13.424 30.724 1.00 41.38 274 ILE A CA 1
ATOM 2182 C C . ILE A 1 274 ? -27.048 -14.809 31.292 1.00 41.38 274 ILE A C 1
ATOM 2184 O O . ILE A 1 274 ? -27.831 -14.932 32.234 1.00 41.38 274 ILE A O 1
ATOM 2188 N N . GLN A 1 275 ? -26.464 -15.859 30.713 1.00 42.00 275 GLN A N 1
ATOM 2189 C CA . GLN A 1 275 ? -26.474 -17.183 31.332 1.00 42.00 275 GLN A CA 1
ATOM 2190 C C . GLN A 1 275 ? -25.341 -17.234 32.360 1.00 42.00 275 GLN A C 1
ATOM 2192 O O . GLN A 1 275 ? -24.173 -17.090 31.992 1.00 42.00 275 GLN A O 1
ATOM 2197 N N . ARG A 1 276 ? -25.717 -17.377 33.635 1.00 46.41 276 ARG A N 1
ATOM 2198 C CA . ARG A 1 276 ? -24.803 -17.718 34.730 1.00 46.41 276 ARG A CA 1
ATOM 2199 C C . ARG A 1 276 ? -24.422 -19.189 34.678 1.00 46.41 276 ARG A C 1
ATOM 2201 O O . ARG A 1 276 ? -25.304 -19.997 34.310 1.00 46.41 276 ARG A O 1
#

Secondary structure (DSSP, 8-state):
-HHHHHHHHHHHHHHHHHHHHHHHHHHHHHHHHHHHHHHHHHHHHHTT-BS-GGGTTTS-HHHHHHHHHHHHHHHHHHHHHHHHHHHHHHHHHHHHHHHHHHHHHHHHS-B-HHHHHHHHHHHTT-GGGGG-HHHHHHTHHHHHHHHHHHHTTHHHHGGGGSEEEEE-TTS-EEEEE-HHHHHHHHHHHHHHHHHHHHHHHHHHHHHT-------HHHHHHHH--HHHHHHHHH--SS---HHHHHHS--B-TT----SS-PPPTTPPEETTEE--

pLDDT: mean 75.76, std 15.68, range [31.67, 97.19]

Solvent-accessible surface area (backbone atoms only — not comparable to full-atom values): 15455 Å² total; per-residue (Å²): 118,70,72,61,60,54,49,55,50,53,50,50,54,48,50,54,53,48,54,62,59,58,45,49,30,51,53,28,44,53,52,18,53,52,29,51,50,51,47,50,51,54,42,58,71,41,38,72,40,63,58,69,63,87,63,62,84,80,49,66,78,85,55,48,61,60,51,53,55,49,58,47,53,64,53,47,51,61,57,48,46,32,51,50,50,23,48,53,24,40,53,53,15,30,52,49,10,49,50,34,33,46,54,38,42,50,55,76,42,73,36,37,66,69,50,49,53,29,59,55,34,33,73,73,67,40,73,75,33,73,71,37,64,67,50,42,70,76,35,36,70,54,49,53,52,39,56,56,55,68,52,51,66,56,43,55,57,49,43,68,68,16,58,44,79,44,75,44,100,84,75,48,41,26,31,44,56,41,65,65,50,35,50,49,39,47,52,52,50,52,50,56,32,50,54,33,35,51,52,9,42,51,31,37,69,76,61,72,64,81,82,85,58,89,48,62,68,52,50,48,67,47,61,58,30,63,68,56,52,53,53,55,71,67,42,90,53,105,57,80,55,70,67,53,62,67,65,50,56,63,44,57,42,79,56,77,62,69,84,88,71,85,83,67,96,83,72,56,85,53,92,94,42,83,62,129

Radius of gyration: 26.77 Å; Cα contacts (8 Å, |Δi|>4): 279; chains: 1; bounding box: 71×41×77 Å

Organism: NCBI:txid2733690

Foldseek 3Di:
DVVVVVVVVVVVVLVVLLVVLLCLLVVLLVVLVVLLVVLLVVLVVQAQDWPPPVPVVPDDPVCVVVVVVVSCVVVLVVSLVSLVSSLVSLLVSLLSLLLLLLVLLLAPDQAFPVLNVLSVVLSVLNPVSLPPPVCCVSSVVSSVLSVVSVCSVVLSVQSSPQWDWDQDPPRITGIHGDVCSSVVSSVSSSVSSVVSSVNSSVSCVVPSPSQRDVPVVSVCVQQDEPLVVVQVVPPPDPDRPVVSSVVPGGTHGPDHCPPDDDDDPDWDDDPNDTDD